Protein AF-A0A497M039-F1 (afdb_monomer_lite)

Structure (mmCIF, N/CA/C/O backbone):
data_AF-A0A497M039-F1
#
_entry.id   AF-A0A497M039-F1
#
loop_
_atom_site.group_PDB
_atom_site.id
_atom_site.type_symbol
_atom_site.label_atom_id
_atom_site.label_alt_id
_atom_site.label_comp_id
_atom_site.label_asym_id
_atom_site.label_entity_id
_atom_site.label_seq_id
_atom_site.pdbx_PDB_ins_code
_atom_site.Cartn_x
_atom_site.Cartn_y
_atom_site.Cartn_z
_atom_site.occupancy
_atom_site.B_iso_or_equiv
_atom_site.auth_seq_id
_atom_site.auth_comp_id
_atom_site.auth_asym_id
_atom_site.auth_atom_id
_atom_site.pdbx_PDB_model_num
ATOM 1 N N . MET A 1 1 ? -27.772 1.698 58.768 1.00 53.66 1 MET A N 1
ATOM 2 C CA . MET A 1 1 ? -28.329 1.931 57.417 1.00 53.66 1 MET A CA 1
ATOM 3 C C . MET A 1 1 ? -27.924 0.756 56.546 1.00 53.66 1 MET A C 1
ATOM 5 O O . MET A 1 1 ? -26.733 0.481 56.481 1.00 53.66 1 MET A O 1
ATOM 9 N N . LYS A 1 2 ? -28.881 0.030 55.953 1.00 67.81 2 LYS A N 1
ATOM 10 C CA . LYS A 1 2 ? -28.591 -1.041 54.987 1.00 67.81 2 LYS A CA 1
ATOM 11 C C . LYS A 1 2 ? -28.353 -0.355 53.639 1.00 67.81 2 LYS A C 1
ATOM 13 O O . LYS A 1 2 ? -29.265 0.285 53.125 1.00 67.81 2 LYS A O 1
ATOM 18 N N . VAL A 1 3 ? -27.116 -0.367 53.146 1.00 69.19 3 VAL A N 1
ATOM 19 C CA . VAL A 1 3 ? -26.804 0.154 51.806 1.00 69.19 3 VAL A CA 1
ATOM 20 C C . VAL A 1 3 ? -27.374 -0.858 50.817 1.00 69.19 3 VAL A C 1
ATOM 22 O O . VAL A 1 3 ? -27.001 -2.022 50.877 1.00 69.19 3 VAL A O 1
ATOM 25 N N . SER A 1 4 ? -28.320 -0.446 49.975 1.00 78.81 4 SER A N 1
ATOM 26 C CA . SER A 1 4 ? -28.999 -1.329 49.011 1.00 78.81 4 SER A CA 1
ATOM 27 C C . SER A 1 4 ? -28.528 -1.128 47.572 1.00 78.81 4 SER A C 1
ATOM 29 O O . SER A 1 4 ? -28.785 -1.966 46.714 1.00 78.81 4 SER A O 1
ATOM 31 N N . ARG A 1 5 ? -27.842 -0.015 47.292 1.00 84.19 5 ARG A N 1
ATOM 32 C CA . ARG A 1 5 ? -27.349 0.327 45.960 1.00 84.19 5 ARG A CA 1
ATOM 33 C C . ARG A 1 5 ? -26.075 1.145 46.055 1.00 84.19 5 ARG A C 1
ATOM 35 O O . ARG A 1 5 ? -25.977 2.051 46.884 1.00 84.19 5 ARG A O 1
ATOM 42 N N . VAL A 1 6 ? -25.135 0.858 45.167 1.00 84.31 6 VAL A N 1
ATOM 43 C CA . VAL A 1 6 ? -23.911 1.633 44.968 1.00 84.31 6 VAL A CA 1
ATOM 44 C C . VAL A 1 6 ? -23.888 2.123 43.531 1.00 84.31 6 VAL A C 1
ATOM 46 O O . VAL A 1 6 ? -24.285 1.407 42.616 1.00 84.31 6 VAL A O 1
ATOM 49 N N . SER A 1 7 ? -23.434 3.356 43.331 1.00 84.25 7 SER A N 1
ATOM 50 C CA . SER A 1 7 ? -23.293 3.939 42.002 1.00 84.25 7 SER A CA 1
ATOM 51 C C . SER A 1 7 ? -21.949 4.633 41.845 1.00 84.25 7 SER A C 1
ATOM 53 O O . SER A 1 7 ? -21.543 5.403 42.717 1.00 84.25 7 SER A O 1
ATOM 55 N N . VAL A 1 8 ? -21.295 4.407 40.710 1.00 85.94 8 VAL A N 1
ATOM 56 C CA . VAL A 1 8 ? -20.101 5.132 40.275 1.00 85.94 8 VAL A CA 1
ATOM 57 C C . VAL A 1 8 ? -20.494 6.019 39.100 1.00 85.94 8 VAL A C 1
ATOM 59 O O . VAL A 1 8 ? -21.008 5.535 38.094 1.00 85.94 8 VAL A O 1
ATOM 62 N N . ARG A 1 9 ? -20.251 7.327 39.215 1.00 88.44 9 ARG A N 1
ATOM 63 C CA . ARG A 1 9 ? -20.495 8.291 38.136 1.00 88.44 9 ARG A CA 1
ATOM 64 C C . ARG A 1 9 ? -19.176 8.701 37.491 1.00 88.44 9 ARG A C 1
ATOM 66 O O . ARG A 1 9 ? -18.280 9.188 38.179 1.00 88.44 9 ARG A O 1
ATOM 73 N N . ARG A 1 10 ? -19.070 8.539 36.172 1.00 84.50 10 ARG A N 1
ATOM 74 C CA . ARG A 1 10 ? -17.996 9.100 35.345 1.00 84.50 10 ARG A CA 1
ATOM 75 C C . ARG A 1 10 ? -18.478 10.374 34.669 1.00 84.50 10 ARG A C 1
ATOM 77 O O . ARG A 1 10 ? -19.619 10.449 34.219 1.00 84.50 10 ARG A O 1
ATOM 84 N N . ILE A 1 11 ? -17.600 11.368 34.616 1.00 86.69 11 ILE A N 1
ATOM 85 C CA . ILE A 1 11 ? -17.864 12.657 33.982 1.00 86.69 11 ILE A CA 1
ATOM 86 C C . ILE A 1 11 ? -16.809 12.843 32.896 1.00 86.69 11 ILE A C 1
ATOM 88 O O . ILE A 1 11 ? -15.630 13.014 33.205 1.00 86.69 11 ILE A O 1
ATOM 92 N N . TYR A 1 12 ? -17.234 12.796 31.638 1.00 81.50 12 TYR A N 1
ATOM 93 C CA . TYR A 1 12 ? -16.387 13.032 30.473 1.00 81.50 12 TYR A CA 1
ATOM 94 C C . TYR A 1 12 ? -16.606 14.459 29.984 1.00 81.50 12 TYR A C 1
ATOM 96 O O . TYR A 1 12 ? -17.715 14.820 29.597 1.00 81.50 12 TYR A O 1
ATOM 104 N N . ASN A 1 13 ? -15.561 15.282 29.994 1.00 83.50 13 ASN A N 1
ATOM 105 C CA . ASN A 1 13 ? -15.629 16.637 29.452 1.00 83.50 13 ASN A CA 1
ATOM 106 C C . ASN A 1 13 ? -15.373 16.575 27.945 1.00 83.50 13 ASN A C 1
ATOM 108 O O . ASN A 1 13 ? -14.250 16.311 27.525 1.00 83.50 13 ASN A O 1
ATOM 112 N N . LEU A 1 14 ? -16.416 16.790 27.144 1.00 77.50 14 LEU A N 1
ATOM 113 C CA . LEU A 1 14 ? -16.350 16.664 25.688 1.00 77.50 14 LEU A CA 1
ATOM 114 C C . LEU A 1 14 ? -15.825 17.949 25.035 1.00 77.50 14 LEU A C 1
ATOM 116 O O . LEU A 1 14 ? -15.037 17.891 24.094 1.00 77.50 14 LEU A O 1
ATOM 120 N N . ARG A 1 15 ? -16.250 19.116 25.538 1.00 78.56 15 ARG A N 1
ATOM 121 C CA . ARG A 1 15 ? -15.830 20.454 25.083 1.00 78.56 15 ARG A CA 1
ATOM 122 C C . ARG A 1 15 ? -15.870 21.444 26.243 1.00 78.56 15 ARG A C 1
ATOM 124 O O . ARG A 1 15 ? -16.346 21.121 27.332 1.00 78.56 15 ARG A O 1
ATOM 131 N N . GLN A 1 16 ? -15.410 22.674 26.008 1.00 70.31 16 GLN A N 1
ATOM 132 C CA . GLN A 1 16 ? -15.664 23.778 26.934 1.00 70.31 16 GLN A CA 1
ATOM 133 C C . GLN A 1 16 ? -17.182 23.874 27.165 1.00 70.31 16 GLN A C 1
ATOM 135 O O . GLN A 1 16 ? -17.930 24.147 26.232 1.00 70.31 16 GLN A O 1
ATOM 140 N N . TYR A 1 17 ? -17.612 23.606 28.402 1.00 76.38 17 TYR A N 1
ATOM 141 C CA . TYR A 1 17 ? -19.009 23.611 28.865 1.00 76.38 17 TYR A CA 1
ATOM 142 C C . TYR A 1 17 ? -19.907 22.431 28.444 1.00 76.38 17 TYR A C 1
ATOM 144 O O . TYR A 1 17 ? -21.083 22.431 28.799 1.00 76.38 17 TYR A O 1
ATOM 152 N N . GLU A 1 18 ? -19.381 21.389 27.793 1.00 78.75 18 GLU A N 1
ATOM 153 C CA . GLU A 1 18 ? -20.135 20.157 27.504 1.00 78.75 18 GLU A CA 1
ATOM 154 C C . GLU A 1 18 ? -19.546 18.980 28.284 1.00 78.75 18 GLU A C 1
ATOM 156 O O . GLU A 1 18 ? -18.377 18.628 28.110 1.00 78.75 18 GLU A O 1
ATOM 161 N N . SER A 1 19 ? -20.361 18.352 29.137 1.00 83.31 19 SER A N 1
ATOM 162 C CA . SER A 1 19 ? -19.968 17.154 29.883 1.00 83.31 19 SER A CA 1
ATOM 163 C C . SER A 1 19 ? -21.001 16.041 29.732 1.00 83.31 19 SER A C 1
ATOM 165 O O . SER A 1 19 ? -22.203 16.273 29.848 1.00 83.31 19 SER A O 1
ATOM 167 N N . LEU A 1 20 ? -20.518 14.827 29.479 1.00 83.94 20 LEU A N 1
ATOM 168 C CA . LEU A 1 20 ? -21.303 13.601 29.474 1.00 83.94 20 LEU A CA 1
ATOM 169 C C . LEU A 1 20 ? -21.150 12.918 30.833 1.00 83.94 20 LEU A C 1
ATOM 171 O O . LEU A 1 20 ? -20.039 12.634 31.276 1.00 83.94 20 LEU A O 1
ATOM 175 N N . HIS A 1 21 ? -22.275 12.651 31.489 1.00 88.00 21 HIS A N 1
ATOM 176 C CA . HIS A 1 21 ? -22.319 11.996 32.793 1.00 88.00 21 HIS A CA 1
ATOM 177 C C . HIS A 1 21 ? -22.860 10.589 32.594 1.00 88.00 21 HIS A C 1
ATOM 179 O O . HIS A 1 21 ? -24.005 10.426 32.180 1.00 88.00 21 HIS A O 1
ATOM 185 N N . VAL A 1 22 ? -22.045 9.582 32.891 1.00 84.25 22 VAL A N 1
ATOM 186 C CA . VAL A 1 22 ? -22.446 8.174 32.814 1.00 84.25 22 VAL A CA 1
ATOM 187 C C . VAL A 1 22 ? -22.462 7.612 34.225 1.00 84.25 22 VAL A C 1
ATOM 189 O O . VAL A 1 22 ? -21.465 7.686 34.943 1.00 84.25 22 VAL A O 1
ATOM 192 N N . GLU A 1 23 ? -23.609 7.089 34.646 1.00 88.06 23 GLU A N 1
ATOM 193 C CA . GLU A 1 23 ? -23.791 6.490 35.965 1.00 88.06 23 GLU A CA 1
ATOM 194 C C . GLU A 1 23 ? -23.911 4.972 35.838 1.00 88.06 23 GLU A C 1
ATOM 196 O O . GLU A 1 23 ? -24.797 4.460 35.158 1.00 88.06 23 GLU A O 1
ATOM 201 N N . PHE A 1 24 ? -23.018 4.264 36.522 1.00 83.81 24 PHE A N 1
ATOM 202 C CA . PHE A 1 24 ? -23.018 2.813 36.646 1.00 83.81 24 PHE A CA 1
ATOM 203 C C . PHE A 1 24 ? -23.554 2.472 38.027 1.00 83.81 24 PHE A C 1
ATOM 205 O O . PHE A 1 24 ? -22.996 2.927 39.025 1.00 83.81 24 PHE A O 1
ATOM 212 N N . SER A 1 25 ? -24.637 1.704 38.103 1.00 85.94 25 SER A N 1
ATOM 213 C CA . SER A 1 25 ? -25.282 1.361 39.373 1.00 85.94 25 SER A CA 1
ATOM 214 C C . SER A 1 25 ? -25.403 -0.147 39.543 1.00 85.94 25 SER A C 1
ATOM 216 O O . SER A 1 25 ? -25.695 -0.851 38.582 1.00 85.94 25 SER A O 1
ATOM 218 N N . VAL A 1 26 ? -25.155 -0.618 40.765 1.00 86.50 26 VAL A N 1
ATOM 219 C CA . VAL A 1 26 ? -25.212 -2.028 41.163 1.00 86.50 26 VAL A CA 1
ATOM 220 C C . VAL A 1 26 ? -26.047 -2.141 42.431 1.00 86.50 26 VAL A C 1
ATOM 222 O O . VAL A 1 26 ? -25.867 -1.371 43.382 1.00 86.50 26 VAL A O 1
ATOM 225 N N . GLU A 1 27 ? -26.986 -3.080 42.422 1.00 88.44 27 GLU A N 1
ATOM 226 C CA . GLU A 1 27 ? -27.748 -3.471 43.606 1.00 88.44 27 GLU A CA 1
ATOM 227 C C . GLU A 1 27 ? -26.886 -4.368 44.495 1.00 88.44 27 GLU A C 1
ATOM 229 O O . GLU A 1 27 ? -26.149 -5.209 43.991 1.00 88.44 27 GLU A O 1
ATOM 234 N N . LEU A 1 28 ? -26.946 -4.141 45.808 1.00 83.94 28 LEU A N 1
ATOM 235 C CA . LEU A 1 28 ? -26.154 -4.885 46.785 1.00 83.94 28 LEU A CA 1
ATOM 236 C C . LEU A 1 28 ? -26.968 -6.025 47.397 1.00 83.94 28 LEU A C 1
ATOM 238 O O . LEU A 1 28 ? -28.064 -5.794 47.919 1.00 83.94 28 LEU A O 1
ATOM 242 N N . GLU A 1 29 ? -26.391 -7.221 47.426 1.00 84.81 29 GLU A N 1
ATOM 243 C CA . GLU A 1 29 ? -26.921 -8.354 48.179 1.00 84.81 29 GLU A CA 1
ATOM 244 C C . GLU A 1 29 ? -26.545 -8.276 49.672 1.00 84.81 29 GLU A C 1
ATOM 246 O O . GLU A 1 29 ? -25.671 -7.524 50.120 1.00 84.81 29 GLU A O 1
ATOM 251 N N . GLU A 1 30 ? -27.254 -9.042 50.501 1.00 80.44 30 GLU A N 1
ATOM 252 C CA . GLU A 1 30 ? -27.068 -9.018 51.949 1.00 80.44 30 GLU A CA 1
ATOM 253 C C . GLU A 1 30 ? -25.733 -9.666 52.354 1.00 80.44 30 GLU A C 1
ATOM 255 O O . GLU A 1 30 ? -25.505 -10.849 52.127 1.00 80.44 30 GLU A O 1
ATOM 260 N N . GLY A 1 31 ? -24.850 -8.880 52.980 1.00 79.56 31 GLY A N 1
ATOM 261 C CA . GLY A 1 31 ? -23.511 -9.320 53.395 1.00 79.56 31 GLY A CA 1
ATOM 262 C C . GLY A 1 31 ? -22.384 -8.925 52.435 1.00 79.56 31 GLY A C 1
ATOM 263 O O . GLY A 1 31 ? -21.215 -9.100 52.780 1.00 79.56 31 GLY A O 1
ATOM 264 N N . GLU A 1 32 ? -22.698 -8.342 51.276 1.00 83.69 32 GLU A N 1
ATOM 265 C CA . GLU A 1 32 ? -21.680 -7.820 50.366 1.00 83.69 32 GLU A CA 1
ATOM 266 C C . GLU A 1 32 ? -20.973 -6.580 50.930 1.00 83.69 32 GLU A C 1
ATOM 268 O O . GLU A 1 32 ? -21.568 -5.748 51.618 1.00 83.69 32 GLU A O 1
ATOM 273 N N . ASN A 1 33 ? -19.679 -6.437 50.620 1.00 86.12 33 ASN A N 1
ATOM 274 C CA . ASN A 1 33 ? -18.883 -5.280 51.023 1.00 86.12 33 ASN A CA 1
ATOM 275 C C . ASN A 1 33 ? -19.013 -4.156 49.975 1.00 86.12 33 ASN A C 1
ATOM 277 O O . ASN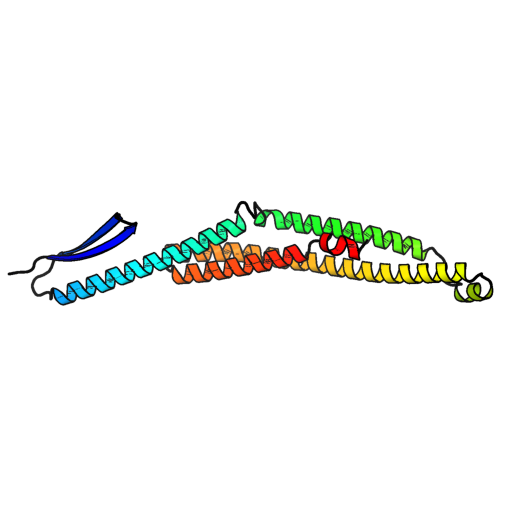 A 1 33 ? -18.440 -4.283 48.886 1.00 86.12 33 ASN A O 1
ATOM 281 N N . PRO A 1 34 ? -19.670 -3.022 50.298 1.00 84.19 34 PRO A N 1
ATOM 282 C CA . PRO A 1 34 ? -19.882 -1.935 49.344 1.00 84.19 34 PRO A CA 1
ATOM 283 C C . PRO A 1 34 ? -18.573 -1.377 48.772 1.00 84.19 34 PRO A C 1
ATOM 285 O O . PRO A 1 34 ? -18.502 -1.064 47.588 1.00 84.19 34 PRO A O 1
ATOM 288 N N . SER A 1 35 ? -17.512 -1.295 49.582 1.00 86.44 35 SER A N 1
ATOM 289 C CA . SER A 1 35 ? -16.210 -0.770 49.151 1.00 86.44 35 SER A CA 1
ATOM 290 C C . SER A 1 35 ? -15.531 -1.676 48.123 1.00 86.44 35 SER A C 1
ATOM 292 O O . SER A 1 35 ? -14.908 -1.183 47.185 1.00 86.44 35 SER A O 1
ATOM 294 N N . ALA A 1 36 ? -15.669 -2.997 48.269 1.00 86.00 36 ALA A N 1
ATOM 295 C CA . ALA A 1 36 ? -15.138 -3.953 47.298 1.00 86.00 36 ALA A CA 1
ATOM 296 C C . ALA A 1 36 ? -15.875 -3.845 45.952 1.00 86.00 36 ALA A C 1
ATOM 298 O O . ALA A 1 36 ? -15.249 -3.901 44.896 1.00 86.00 36 ALA A O 1
ATOM 299 N N . ILE A 1 37 ? -17.189 -3.611 45.992 1.00 86.06 37 ILE A N 1
ATOM 300 C CA . ILE A 1 37 ? -18.024 -3.433 44.798 1.00 86.06 37 ILE A CA 1
ATOM 301 C C . ILE A 1 37 ? -17.704 -2.120 44.079 1.00 86.06 37 ILE A C 1
ATOM 303 O O . ILE A 1 37 ? -17.566 -2.125 42.859 1.00 86.06 37 ILE A O 1
ATOM 307 N N . VAL A 1 38 ? -17.487 -1.019 44.810 1.00 86.44 38 VAL A N 1
ATOM 308 C CA . VAL A 1 38 ? -16.995 0.243 44.220 1.00 86.44 38 VAL A CA 1
ATOM 309 C C . VAL A 1 38 ? -15.663 0.032 43.493 1.00 86.44 38 VAL A C 1
ATOM 311 O O . VAL A 1 38 ? -15.499 0.501 42.368 1.00 86.44 38 VAL A O 1
ATOM 314 N N . LEU A 1 39 ? -14.711 -0.677 44.112 1.00 86.75 39 LEU A N 1
ATOM 315 C CA . LEU A 1 39 ? -13.406 -0.948 43.499 1.00 86.75 39 LEU A CA 1
ATOM 316 C C . LEU A 1 39 ? -13.530 -1.803 42.232 1.00 86.75 39 LEU A C 1
ATOM 318 O O . LEU A 1 39 ? -12.903 -1.481 41.224 1.00 86.75 39 LEU A O 1
ATOM 322 N N . LYS A 1 40 ? -14.369 -2.845 42.262 1.00 86.31 40 LYS A N 1
ATOM 323 C CA . LYS A 1 40 ? -14.654 -3.691 41.097 1.00 86.31 40 LYS A CA 1
ATOM 324 C C . LYS A 1 40 ? -15.278 -2.883 39.956 1.00 86.31 40 LYS A C 1
ATOM 326 O O . LYS A 1 40 ? -14.788 -2.946 38.834 1.00 86.31 40 LYS A O 1
ATOM 331 N N . LEU A 1 41 ? -16.283 -2.057 40.254 1.00 86.56 41 LEU A N 1
ATOM 332 C CA . LEU A 1 41 ? -16.895 -1.155 39.275 1.00 86.56 41 LEU A CA 1
ATOM 333 C C . LEU A 1 41 ? -15.873 -0.200 38.659 1.00 86.56 41 LEU A C 1
ATOM 335 O O . LEU A 1 41 ? -15.865 0.002 37.449 1.00 86.56 41 LEU A O 1
ATOM 339 N N . HIS A 1 42 ? -14.976 0.371 39.465 1.00 87.88 42 HIS A N 1
ATOM 340 C CA . HIS A 1 42 ? -13.916 1.226 38.937 1.00 87.88 42 HIS A CA 1
ATOM 341 C C . HIS A 1 42 ? -12.977 0.495 37.975 1.00 87.88 42 HIS A C 1
ATOM 343 O O . HIS A 1 42 ? -12.597 1.088 36.965 1.00 87.88 42 HIS A O 1
ATOM 349 N N . GLN A 1 43 ? -12.618 -0.756 38.272 1.00 87.12 43 GLN A N 1
ATOM 350 C CA . GLN A 1 43 ? -11.785 -1.581 37.394 1.00 87.12 43 GLN A CA 1
ATOM 351 C C . GLN A 1 43 ? -12.504 -1.925 36.087 1.00 87.12 43 GLN A C 1
ATOM 353 O O . GLN A 1 43 ? -11.926 -1.751 35.020 1.00 87.12 43 GLN A O 1
ATOM 358 N N . GLU A 1 44 ? -13.766 -2.347 36.147 1.00 86.81 44 GLU A N 1
ATOM 359 C CA . GLU A 1 44 ? -14.553 -2.669 34.949 1.00 86.81 44 GLU A CA 1
ATOM 360 C C . GLU A 1 44 ? -14.725 -1.449 34.039 1.00 86.81 44 GLU A C 1
ATOM 362 O O . GLU A 1 44 ? -14.482 -1.537 32.837 1.00 86.81 44 GLU A O 1
ATOM 367 N N . ILE A 1 45 ? -15.055 -0.287 34.614 1.00 87.56 45 ILE A N 1
ATOM 368 C CA . ILE A 1 45 ? -15.162 0.969 33.862 1.00 87.56 45 ILE A CA 1
ATOM 369 C C . ILE A 1 45 ? -13.823 1.323 33.204 1.00 87.56 45 ILE A C 1
ATOM 371 O O . ILE A 1 45 ? -13.799 1.722 32.044 1.00 87.56 45 ILE A O 1
ATOM 375 N N . TRP A 1 46 ? -12.711 1.164 33.923 1.00 88.50 46 TRP A N 1
ATOM 376 C CA . TRP A 1 46 ? -11.379 1.431 33.381 1.00 88.50 46 TRP A CA 1
ATOM 377 C C . TRP A 1 46 ? -11.031 0.515 32.198 1.00 88.50 46 TRP A C 1
ATOM 379 O O . TRP A 1 46 ? -10.537 0.985 31.174 1.00 88.50 46 TRP A O 1
ATOM 389 N N . GLU A 1 47 ? -11.321 -0.785 32.299 1.00 88.31 47 GLU A N 1
ATOM 390 C CA . GLU A 1 47 ? -11.087 -1.726 31.197 1.00 88.31 47 GLU A CA 1
ATOM 391 C C . GLU A 1 47 ? -11.995 -1.437 29.989 1.00 88.31 47 GLU A C 1
ATOM 393 O O . GLU A 1 47 ? -11.545 -1.536 28.844 1.00 88.31 47 GLU A O 1
ATOM 398 N N . MET A 1 48 ? -13.243 -1.007 30.215 1.00 86.50 48 MET A N 1
ATOM 399 C CA . MET A 1 48 ? -14.125 -0.533 29.142 1.00 86.50 48 MET A CA 1
ATOM 400 C C . MET A 1 48 ? -13.550 0.702 28.441 1.00 86.50 48 MET A C 1
ATOM 402 O O . MET A 1 48 ? -13.465 0.720 27.215 1.00 86.50 48 MET A O 1
ATOM 406 N N . GLU A 1 49 ? -13.121 1.715 29.198 1.00 87.69 49 GLU A N 1
ATOM 407 C CA . GLU A 1 49 ? -12.518 2.943 28.660 1.00 87.69 49 GLU A CA 1
ATOM 408 C C . GLU A 1 49 ? -11.267 2.635 27.831 1.00 87.69 49 GLU A C 1
ATOM 410 O O . GLU A 1 49 ? -11.116 3.129 26.713 1.00 87.69 49 GLU A O 1
ATOM 415 N N . LYS A 1 50 ? -10.398 1.753 28.333 1.00 89.62 50 LYS A N 1
ATOM 416 C CA . LYS A 1 50 ? -9.213 1.286 27.606 1.00 89.62 50 LYS A CA 1
ATOM 417 C C . LYS A 1 50 ? -9.583 0.567 26.307 1.00 89.62 50 LYS A C 1
ATOM 419 O O . LYS A 1 50 ? -8.941 0.780 25.281 1.00 89.62 50 LYS A O 1
ATOM 424 N N . THR A 1 51 ? -10.617 -0.268 26.341 1.00 86.75 51 THR A N 1
ATOM 425 C CA . THR A 1 51 ? -11.110 -0.994 25.163 1.00 86.75 51 THR A CA 1
ATOM 426 C C . THR A 1 51 ? -11.667 -0.037 24.107 1.00 86.75 51 THR A C 1
ATOM 428 O O . THR A 1 51 ? -11.365 -0.202 22.926 1.00 86.75 51 THR A O 1
ATOM 431 N N . ILE A 1 52 ? -12.414 0.993 24.521 1.00 87.75 52 ILE A N 1
ATOM 432 C CA . ILE A 1 52 ? -12.902 2.059 23.631 1.00 87.75 52 ILE A CA 1
ATOM 433 C C . ILE A 1 52 ? -11.727 2.812 23.003 1.00 87.75 52 ILE A C 1
ATOM 435 O O . ILE A 1 52 ? -11.713 2.998 21.790 1.00 87.75 52 ILE A O 1
ATOM 439 N N . GLY A 1 53 ? -10.713 3.177 23.794 1.00 88.19 53 GLY A N 1
ATOM 440 C CA . GLY A 1 53 ? -9.513 3.833 23.271 1.00 88.19 53 GLY A CA 1
ATOM 441 C C . GLY A 1 53 ? -8.812 2.997 22.196 1.00 88.19 53 GLY A C 1
ATOM 442 O O . GLY A 1 53 ? -8.495 3.501 21.122 1.00 88.19 53 GLY A O 1
ATOM 443 N N . LEU A 1 54 ? -8.650 1.690 22.429 1.00 90.56 54 LEU A N 1
ATOM 444 C CA . LEU A 1 54 ? -8.071 0.783 21.431 1.00 90.56 54 LEU A CA 1
ATOM 445 C C . LEU A 1 54 ? -8.940 0.653 20.172 1.00 90.56 54 LEU A C 1
ATOM 447 O O . LEU A 1 54 ? -8.401 0.559 19.069 1.00 90.56 54 LEU A O 1
ATOM 451 N N . PHE A 1 55 ? -10.267 0.648 20.316 1.00 91.19 55 PHE A N 1
ATOM 452 C CA . PHE A 1 55 ? -11.187 0.669 19.179 1.00 91.19 55 PHE A CA 1
ATOM 453 C C . PHE A 1 55 ? -11.019 1.945 18.347 1.00 91.19 55 PHE A C 1
ATOM 455 O O . PHE A 1 55 ? -10.923 1.861 17.124 1.00 91.19 55 PHE A O 1
ATOM 462 N N . GLU A 1 56 ? -10.947 3.112 18.990 1.00 90.50 56 GLU A N 1
ATOM 463 C CA . GLU A 1 56 ? -10.751 4.393 18.306 1.00 90.50 56 GLU A CA 1
ATOM 464 C C . GLU A 1 56 ? -9.409 4.446 17.572 1.00 90.50 56 GLU A C 1
ATOM 466 O O . GLU A 1 56 ? -9.360 4.854 16.413 1.00 90.50 56 GLU A O 1
ATOM 471 N N . GLU A 1 57 ? -8.328 3.972 18.193 1.00 91.94 57 GLU A N 1
ATOM 472 C CA . GLU A 1 57 ? -7.023 3.864 17.535 1.00 91.94 57 GLU A CA 1
ATOM 473 C C . GLU A 1 57 ? -7.067 2.943 16.309 1.00 91.94 57 GLU A C 1
ATOM 475 O O . GLU A 1 57 ? -6.565 3.302 15.241 1.00 91.94 57 GLU A O 1
ATOM 480 N N . ALA A 1 58 ? -7.674 1.760 16.443 1.00 90.56 58 ALA A N 1
ATOM 481 C CA . ALA A 1 58 ? -7.799 0.810 15.345 1.00 90.56 58 ALA A CA 1
ATOM 482 C C . ALA A 1 58 ? -8.668 1.375 14.211 1.00 90.56 58 ALA A C 1
ATOM 484 O O . ALA A 1 58 ? -8.323 1.229 13.039 1.00 90.56 58 ALA A O 1
ATOM 485 N N . LYS A 1 59 ? -9.761 2.068 14.547 1.00 91.69 59 LYS A N 1
ATOM 486 C CA . LYS A 1 59 ? -10.613 2.767 13.582 1.00 91.69 59 LYS A CA 1
ATOM 487 C C . LYS A 1 59 ? -9.837 3.857 12.844 1.00 91.69 59 LYS A C 1
ATOM 489 O O . LYS A 1 59 ? -9.881 3.888 11.623 1.00 91.69 59 LYS A O 1
ATOM 494 N N . ASN A 1 60 ? -9.081 4.695 13.552 1.00 93.00 60 ASN A N 1
ATOM 495 C CA . ASN A 1 60 ? -8.275 5.743 12.920 1.00 93.00 60 ASN A CA 1
ATOM 496 C C . ASN A 1 60 ? -7.270 5.155 11.917 1.00 93.00 60 ASN A C 1
ATOM 498 O O . ASN A 1 60 ? -7.075 5.715 10.842 1.00 93.00 60 ASN A O 1
ATOM 502 N N . LYS A 1 61 ? -6.664 4.001 12.233 1.00 92.81 61 LYS A N 1
ATOM 503 C CA . LYS A 1 61 ? -5.796 3.277 11.291 1.00 92.81 61 LYS A CA 1
ATOM 504 C C . LYS A 1 61 ? -6.551 2.706 10.096 1.00 92.81 61 LYS A C 1
ATOM 506 O O . LYS A 1 61 ? -6.019 2.684 8.992 1.00 92.81 61 LYS A O 1
ATOM 511 N N . TYR A 1 62 ? -7.782 2.258 10.290 1.00 90.75 62 TYR A N 1
ATOM 512 C CA . TYR A 1 62 ? -8.621 1.814 9.185 1.00 90.75 62 TYR A CA 1
ATOM 513 C C . TYR A 1 62 ? -8.992 2.981 8.259 1.00 90.75 62 TYR A C 1
ATOM 515 O O . TYR A 1 62 ? -8.869 2.854 7.044 1.00 90.75 62 TYR A O 1
ATOM 523 N N . ASP A 1 63 ? -9.348 4.134 8.828 1.00 89.88 63 ASP A N 1
ATOM 524 C CA . ASP A 1 63 ? -9.652 5.357 8.080 1.00 89.88 63 ASP A CA 1
ATOM 525 C C . ASP A 1 63 ? -8.414 5.851 7.296 1.00 89.88 63 ASP A C 1
ATOM 527 O O . ASP A 1 63 ? -8.513 6.158 6.109 1.00 89.88 63 ASP A O 1
ATOM 531 N N . GLU A 1 64 ? -7.222 5.827 7.911 1.00 90.19 64 GLU A N 1
ATOM 532 C CA . GLU A 1 64 ? -5.939 6.119 7.243 1.00 90.19 64 GLU A CA 1
ATOM 533 C C . GLU A 1 64 ? -5.699 5.194 6.037 1.00 90.19 64 GLU A C 1
ATOM 535 O O . GLU A 1 64 ? -5.278 5.640 4.965 1.00 90.19 64 GLU A O 1
ATOM 540 N N . LEU A 1 65 ? -6.001 3.903 6.186 1.00 88.25 65 LEU A N 1
ATOM 541 C CA . LEU A 1 65 ? -5.865 2.930 5.110 1.00 88.25 65 LEU A CA 1
ATOM 542 C C . LEU A 1 65 ? -6.864 3.176 3.969 1.00 88.25 65 LEU A C 1
ATOM 544 O O . LEU A 1 65 ? -6.480 3.083 2.802 1.00 88.25 65 LEU A O 1
ATOM 548 N N . ILE A 1 66 ? -8.117 3.521 4.283 1.00 84.75 66 ILE A N 1
ATOM 549 C CA . ILE A 1 66 ? -9.110 3.919 3.273 1.00 84.75 66 ILE A CA 1
ATOM 550 C C . ILE A 1 66 ? -8.599 5.130 2.497 1.00 84.75 66 ILE A C 1
ATOM 552 O O . ILE A 1 66 ? -8.603 5.118 1.267 1.00 84.75 66 ILE A O 1
ATOM 556 N N . ASP A 1 67 ? -8.097 6.154 3.182 1.00 83.19 67 ASP A N 1
ATOM 557 C CA . ASP A 1 67 ? -7.573 7.353 2.525 1.00 83.19 67 ASP A CA 1
ATOM 558 C C . ASP A 1 67 ? -6.382 7.047 1.600 1.00 83.19 67 ASP A C 1
ATOM 560 O O . ASP A 1 67 ? -6.240 7.665 0.537 1.00 83.19 67 ASP A O 1
ATOM 564 N N . LEU A 1 68 ? -5.543 6.073 1.960 1.00 78.06 68 LEU A N 1
ATOM 565 C CA . LEU A 1 68 ? -4.423 5.617 1.132 1.00 78.06 68 LEU A CA 1
ATOM 566 C C . LEU A 1 68 ? -4.867 4.851 -0.121 1.00 78.06 68 LEU A C 1
ATOM 568 O O . LEU A 1 68 ? -4.234 4.983 -1.173 1.00 78.06 68 LEU A O 1
ATOM 572 N N . VAL A 1 69 ? -5.928 4.049 -0.023 1.00 73.62 69 VAL A N 1
ATOM 573 C CA . VAL A 1 69 ? -6.397 3.178 -1.114 1.00 73.62 69 VAL A CA 1
ATOM 574 C C . VAL A 1 69 ? -7.418 3.883 -2.019 1.00 73.62 69 VAL A C 1
ATOM 576 O O . VAL A 1 69 ? -7.381 3.710 -3.240 1.00 73.62 69 VAL A O 1
ATOM 579 N N . GLU A 1 70 ? -8.299 4.700 -1.442 1.00 67.56 70 GLU A N 1
ATOM 580 C CA . GLU A 1 70 ? -9.490 5.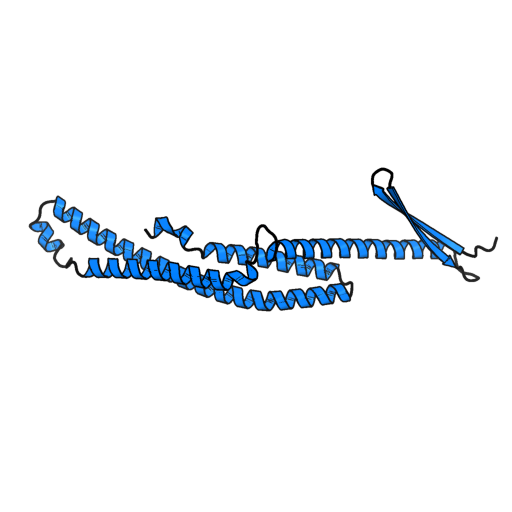274 -2.088 1.00 67.56 70 GLU A CA 1
ATOM 581 C C . GLU A 1 70 ? -9.541 6.816 -2.065 1.00 67.56 70 GLU A C 1
ATOM 583 O O . GLU A 1 70 ? -10.334 7.422 -2.793 1.00 67.56 70 GLU A O 1
ATOM 588 N N . GLY A 1 71 ? -8.698 7.482 -1.267 1.00 58.47 71 GLY A N 1
ATOM 589 C CA . GLY A 1 71 ? -8.781 8.926 -1.018 1.00 58.47 71 GLY A CA 1
ATOM 590 C C . GLY A 1 71 ? -8.533 9.823 -2.242 1.00 58.47 71 GLY A C 1
ATOM 591 O O . GLY A 1 71 ? -7.902 9.445 -3.226 1.00 58.47 71 GLY A O 1
ATOM 592 N N . GLN A 1 72 ? -8.982 11.088 -2.180 1.00 54.09 72 GLN A N 1
ATOM 593 C CA . GLN A 1 72 ? -8.902 12.050 -3.301 1.00 54.09 72 GLN A CA 1
ATOM 594 C C . GLN A 1 72 ? -7.473 12.354 -3.787 1.00 54.09 72 GLN A C 1
ATOM 596 O O . GLN A 1 72 ? -7.285 12.669 -4.962 1.00 54.09 72 GLN A O 1
ATOM 601 N N . ARG A 1 73 ? -6.461 12.236 -2.915 1.00 48.47 73 ARG A N 1
ATOM 602 C CA . ARG A 1 73 ? -5.039 12.339 -3.303 1.00 48.47 73 ARG A CA 1
ATOM 603 C C . ARG A 1 73 ? -4.553 11.138 -4.130 1.00 48.47 73 ARG A C 1
ATOM 605 O O . ARG A 1 73 ? -3.534 11.256 -4.810 1.00 48.47 73 ARG A O 1
ATOM 612 N N . TYR A 1 74 ? -5.274 10.016 -4.083 1.00 50.16 74 TYR A N 1
ATOM 613 C CA . TYR A 1 74 ? -4.866 8.708 -4.598 1.00 50.16 74 TYR A CA 1
ATOM 614 C C . TYR A 1 74 ? -5.986 7.940 -5.320 1.00 50.16 74 TYR A C 1
ATOM 616 O O . TYR A 1 74 ? -5.865 6.722 -5.437 1.00 50.16 74 TYR A O 1
ATOM 624 N N . ARG A 1 75 ? -7.034 8.628 -5.821 1.00 40.38 75 ARG A N 1
ATOM 625 C CA . ARG A 1 75 ? -8.192 8.028 -6.518 1.00 40.38 75 ARG A CA 1
ATOM 626 C C . ARG A 1 75 ? -7.761 6.789 -7.318 1.00 40.38 75 ARG A C 1
ATOM 628 O O . ARG A 1 75 ? -7.023 6.922 -8.286 1.00 40.38 75 ARG A O 1
ATOM 635 N N . SER A 1 76 ? -8.231 5.613 -6.886 1.00 47.62 76 SER A N 1
ATOM 636 C CA . SER A 1 76 ? -8.305 4.365 -7.666 1.00 47.62 76 SER A CA 1
ATOM 637 C C . SER A 1 76 ? -6.985 3.624 -8.015 1.00 47.62 76 SER A C 1
ATOM 639 O O . SER A 1 76 ? -6.996 2.603 -8.710 1.00 47.62 76 SER A O 1
ATOM 641 N N . ARG A 1 77 ? -5.835 3.987 -7.423 1.00 51.75 77 ARG A N 1
ATOM 642 C CA . ARG A 1 77 ? -4.542 3.346 -7.766 1.00 51.75 77 ARG A CA 1
ATOM 643 C C . ARG A 1 77 ? -4.461 1.831 -7.550 1.00 51.75 77 ARG A C 1
ATOM 645 O O . ARG A 1 77 ? -3.772 1.151 -8.304 1.00 51.75 77 ARG A O 1
ATOM 652 N N . TYR A 1 78 ? -5.168 1.278 -6.565 1.00 51.88 78 TYR A N 1
ATOM 653 C CA . TYR A 1 78 ? -5.137 -0.166 -6.300 1.00 51.88 78 TYR A CA 1
ATOM 654 C C . TYR A 1 78 ? -5.776 -1.010 -7.418 1.00 51.88 78 TYR A C 1
ATOM 656 O O . TYR A 1 78 ? -5.463 -2.190 -7.565 1.00 51.88 78 TYR A O 1
ATOM 664 N N . SER A 1 79 ? -6.655 -0.416 -8.227 1.00 57.47 79 SER A N 1
ATOM 665 C CA . SER A 1 79 ? -7.186 -1.055 -9.435 1.00 57.47 79 SER A CA 1
ATOM 666 C C . SER A 1 79 ? -6.350 -0.714 -10.675 1.00 57.47 79 SER A C 1
ATOM 668 O O . SER A 1 79 ? -6.117 -1.583 -11.511 1.00 57.47 79 SER A O 1
ATOM 670 N N . GLU A 1 80 ? -5.790 0.498 -10.723 1.00 64.75 80 GLU A N 1
ATOM 671 C CA . GLU A 1 80 ? -5.071 1.043 -11.882 1.00 64.75 80 GLU A CA 1
ATOM 672 C C . GLU A 1 80 ? -3.603 0.606 -11.992 1.00 64.75 80 GLU A C 1
ATOM 674 O O . GLU A 1 80 ? -2.982 0.810 -13.033 1.00 64.75 80 GLU A O 1
ATOM 679 N N . TYR A 1 81 ? -2.994 0.003 -10.961 1.00 71.69 81 TYR A N 1
ATOM 680 C CA . TYR A 1 81 ? -1.587 -0.413 -11.066 1.00 71.69 81 TYR A CA 1
ATOM 681 C C . TYR A 1 81 ? -1.347 -1.462 -12.148 1.00 71.69 81 TYR A C 1
ATOM 683 O O . TYR A 1 81 ? -0.279 -1.466 -12.757 1.00 71.69 81 TYR A O 1
ATOM 691 N N . VAL A 1 82 ? -2.326 -2.329 -12.413 1.00 70.56 82 VAL A N 1
ATOM 692 C CA . VAL A 1 82 ? -2.234 -3.305 -13.508 1.00 70.56 82 VAL A CA 1
ATOM 693 C C . VAL A 1 82 ? -2.109 -2.580 -14.849 1.00 70.56 82 VAL A C 1
ATOM 695 O O . VAL A 1 82 ? -1.215 -2.897 -15.637 1.00 70.56 82 VAL A O 1
ATOM 698 N N . ASP A 1 83 ? -2.930 -1.552 -15.057 1.00 79.44 83 ASP A N 1
ATOM 699 C CA . ASP A 1 83 ? -2.890 -0.728 -16.263 1.00 79.44 83 ASP A CA 1
ATOM 700 C C . ASP A 1 83 ? -1.588 0.082 -16.340 1.00 79.44 83 ASP A C 1
ATOM 702 O O . ASP A 1 83 ? -0.977 0.165 -17.404 1.00 79.44 83 ASP A O 1
ATOM 706 N N . LEU A 1 84 ? -1.082 0.581 -15.205 1.00 85.31 84 LEU A N 1
ATOM 707 C CA . LEU A 1 84 ? 0.204 1.284 -15.131 1.00 85.31 84 LEU A CA 1
ATOM 708 C C . LEU A 1 84 ? 1.395 0.388 -15.484 1.00 85.31 84 LEU A C 1
ATOM 710 O O . LEU A 1 84 ? 2.298 0.829 -16.191 1.00 85.31 84 LEU A O 1
ATOM 714 N N . PHE A 1 85 ? 1.428 -0.866 -15.024 1.00 88.50 85 PHE A N 1
ATOM 715 C CA . PHE A 1 85 ? 2.491 -1.791 -15.424 1.00 88.50 85 PHE A CA 1
ATOM 716 C C . PHE A 1 85 ? 2.451 -2.058 -16.927 1.00 88.50 85 PHE A C 1
ATOM 718 O O . PHE A 1 85 ? 3.505 -2.097 -17.563 1.00 88.50 85 PHE A O 1
ATOM 725 N N . HIS A 1 86 ? 1.256 -2.216 -17.501 1.00 88.12 86 HIS A N 1
ATOM 726 C CA . HIS A 1 86 ? 1.107 -2.369 -18.943 1.00 88.12 86 HIS A CA 1
ATOM 727 C C . HIS A 1 86 ? 1.594 -1.119 -19.690 1.00 88.12 86 HIS A C 1
ATOM 729 O O . HIS A 1 86 ? 2.432 -1.235 -20.584 1.00 88.12 86 HIS A O 1
ATOM 735 N N . GLU A 1 87 ? 1.166 0.071 -19.260 1.00 90.38 87 GLU A N 1
ATOM 736 C CA . GLU A 1 87 ? 1.599 1.352 -19.821 1.00 90.38 87 GLU A CA 1
ATOM 737 C C . GLU A 1 87 ? 3.124 1.516 -19.760 1.00 90.38 87 GLU A C 1
ATOM 739 O O . GLU A 1 87 ? 3.756 1.867 -20.759 1.00 90.38 87 GLU A O 1
ATOM 744 N N . TYR A 1 88 ? 3.735 1.238 -18.605 1.00 91.19 88 TYR A N 1
ATOM 745 C CA . TYR A 1 88 ? 5.179 1.355 -18.422 1.00 91.19 88 TYR A CA 1
ATOM 746 C C . TYR A 1 88 ? 5.933 0.392 -19.333 1.00 91.19 88 TYR A C 1
ATOM 748 O O . TYR A 1 88 ? 6.864 0.822 -20.009 1.00 91.19 88 TYR A O 1
ATOM 756 N N . LYS A 1 89 ? 5.508 -0.875 -19.430 1.00 92.75 89 LYS A N 1
ATOM 757 C CA . LYS A 1 89 ? 6.127 -1.836 -20.354 1.00 92.75 89 LYS A CA 1
ATOM 758 C C . LYS A 1 89 ? 6.014 -1.385 -21.801 1.00 92.75 89 LYS A C 1
ATOM 760 O O . LYS A 1 89 ? 7.009 -1.436 -22.513 1.00 92.75 89 LYS A O 1
ATOM 765 N N . GLU A 1 90 ? 4.835 -0.949 -22.237 1.00 92.69 90 GLU A N 1
ATOM 766 C CA . GLU A 1 90 ? 4.612 -0.492 -23.611 1.00 92.69 90 GLU A CA 1
ATOM 767 C C . GLU A 1 90 ? 5.483 0.722 -23.949 1.00 92.69 90 GLU A C 1
ATOM 769 O O . GLU A 1 90 ? 6.155 0.741 -24.980 1.00 92.69 90 GLU A O 1
ATOM 774 N N . LYS A 1 91 ? 5.543 1.718 -23.057 1.00 91.62 91 LYS A N 1
ATOM 775 C CA . LYS A 1 91 ? 6.423 2.881 -23.227 1.00 91.62 91 LYS A CA 1
ATOM 776 C C . LYS A 1 91 ? 7.895 2.473 -23.279 1.00 91.62 91 LYS A C 1
ATOM 778 O O . LYS A 1 91 ? 8.602 2.886 -24.193 1.00 91.62 91 LYS A O 1
ATOM 783 N N . THR A 1 92 ? 8.357 1.643 -22.347 1.00 91.56 92 THR A N 1
ATOM 784 C CA . THR A 1 92 ? 9.757 1.198 -22.307 1.00 91.56 92 THR A CA 1
ATOM 785 C C . THR A 1 92 ? 10.126 0.345 -23.525 1.00 91.56 92 THR A C 1
ATOM 787 O O . THR A 1 92 ? 11.203 0.536 -24.083 1.00 91.56 92 THR A O 1
ATOM 790 N N . LYS A 1 93 ? 9.232 -0.532 -24.004 1.00 93.62 93 LYS A N 1
ATOM 791 C CA . LYS A 1 93 ? 9.436 -1.314 -25.236 1.00 93.62 93 LYS A CA 1
ATOM 792 C C . LYS A 1 93 ? 9.537 -0.430 -26.475 1.00 93.62 93 LYS A C 1
ATOM 794 O O . LYS A 1 93 ? 10.414 -0.656 -27.296 1.00 93.62 93 LYS A O 1
ATOM 799 N N . LYS A 1 94 ? 8.706 0.611 -26.590 1.00 92.25 94 LYS A N 1
ATOM 800 C CA . LYS A 1 94 ? 8.816 1.575 -27.698 1.00 92.25 94 LYS A CA 1
ATOM 801 C C . LYS A 1 94 ? 10.181 2.264 -27.721 1.00 92.25 94 LYS A C 1
ATOM 803 O O . LYS A 1 94 ? 10.793 2.351 -28.780 1.00 92.25 94 LYS A O 1
ATOM 808 N N . ILE A 1 95 ? 10.682 2.686 -26.556 1.00 90.69 95 ILE A N 1
ATOM 809 C CA . ILE A 1 95 ? 12.023 3.280 -26.436 1.00 90.69 95 ILE A CA 1
ATOM 810 C C . ILE A 1 95 ? 13.098 2.257 -26.838 1.00 90.69 95 ILE A C 1
ATOM 812 O O . ILE A 1 95 ? 14.014 2.591 -27.590 1.00 90.69 95 ILE A O 1
ATOM 816 N N . LEU A 1 96 ? 12.974 1.003 -26.388 1.00 93.19 96 LEU A N 1
ATOM 817 C CA . LEU A 1 96 ? 13.889 -0.079 -26.764 1.00 93.19 96 LEU A CA 1
ATOM 818 C C . LEU A 1 96 ? 13.921 -0.293 -28.284 1.00 93.19 96 LEU A C 1
ATOM 820 O O . LEU A 1 96 ? 14.999 -0.319 -28.877 1.00 93.19 96 LEU A O 1
ATOM 824 N N . ASP A 1 97 ? 12.755 -0.381 -28.923 1.00 93.19 97 ASP A N 1
ATOM 825 C CA . ASP A 1 97 ? 12.630 -0.577 -30.369 1.00 93.19 97 ASP A CA 1
ATOM 826 C C . ASP A 1 97 ? 13.263 0.576 -31.163 1.00 93.19 97 ASP A C 1
ATOM 828 O O . ASP A 1 97 ? 13.923 0.352 -32.181 1.00 93.19 97 ASP A O 1
ATOM 832 N N . GLU A 1 98 ? 13.096 1.822 -30.711 1.00 91.94 98 GLU A N 1
ATOM 833 C CA . GLU A 1 98 ? 13.734 2.998 -31.317 1.00 91.94 98 GLU A CA 1
ATOM 834 C C . GLU A 1 98 ? 15.264 2.946 -31.203 1.00 91.94 98 GLU A C 1
ATOM 836 O O . GLU A 1 98 ? 15.978 3.233 -32.176 1.00 91.94 98 GLU A O 1
ATOM 841 N N . LYS A 1 99 ? 15.790 2.523 -30.048 1.00 90.75 99 LYS A N 1
ATOM 842 C CA . LYS A 1 99 ? 17.236 2.370 -29.840 1.00 90.75 99 LYS A CA 1
ATOM 843 C C . LYS A 1 99 ? 17.815 1.220 -30.656 1.00 90.75 99 LYS A C 1
ATOM 845 O O . LYS A 1 99 ? 18.851 1.412 -31.288 1.00 90.75 99 LYS A O 1
ATOM 850 N N . LEU A 1 100 ? 17.121 0.085 -30.744 1.00 91.69 100 LEU A N 1
ATOM 851 C CA . LEU A 1 100 ? 17.514 -1.046 -31.591 1.00 91.69 100 LEU A CA 1
ATOM 852 C C . LEU A 1 100 ? 17.529 -0.673 -33.079 1.00 91.69 100 LEU A C 1
ATOM 854 O O . LEU A 1 100 ? 18.482 -1.002 -33.783 1.00 91.69 100 LEU A O 1
ATOM 858 N N . LYS A 1 101 ? 16.526 0.077 -33.560 1.00 91.75 101 LYS A N 1
ATOM 859 C CA . LYS A 1 101 ? 16.521 0.618 -34.933 1.00 91.75 101 LYS A CA 1
ATOM 860 C C . LYS A 1 101 ? 17.718 1.531 -35.181 1.00 91.75 101 LYS A C 1
ATOM 862 O O . LYS A 1 101 ? 18.374 1.412 -36.213 1.00 91.75 101 LYS A O 1
ATOM 867 N N . THR A 1 102 ? 18.018 2.418 -34.232 1.00 87.88 102 THR A N 1
ATOM 868 C CA . THR A 1 102 ? 19.161 3.337 -34.330 1.00 87.88 102 THR A CA 1
ATOM 869 C C . THR A 1 102 ? 20.484 2.572 -34.358 1.00 87.88 102 THR A C 1
ATOM 871 O O . THR A 1 102 ? 21.325 2.842 -35.215 1.00 87.88 102 THR A O 1
ATOM 874 N N . LEU A 1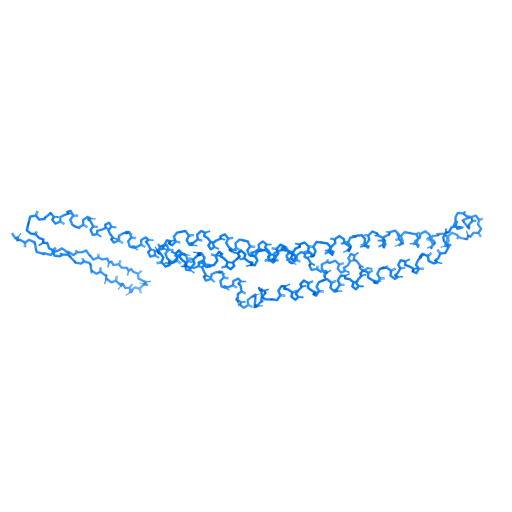 103 ? 20.651 1.575 -33.482 1.00 89.12 103 LEU A N 1
ATOM 875 C CA . LEU A 1 103 ? 21.822 0.701 -33.467 1.00 89.12 103 LEU A CA 1
ATOM 876 C C . LEU A 1 103 ? 21.977 -0.042 -34.799 1.00 89.12 103 LEU A C 1
ATOM 878 O O . LEU A 1 103 ? 23.053 -0.004 -35.388 1.00 89.12 103 LEU A O 1
ATOM 882 N N . GLY A 1 104 ? 20.898 -0.627 -35.325 1.00 86.75 104 GLY A N 1
ATOM 883 C CA . GLY A 1 104 ? 20.911 -1.317 -36.615 1.00 86.75 104 GLY A CA 1
ATOM 884 C C . GLY A 1 104 ? 21.257 -0.402 -37.798 1.00 86.75 104 GLY A C 1
ATOM 885 O O . GLY A 1 104 ? 21.872 -0.851 -38.763 1.00 86.75 104 GLY A O 1
ATOM 886 N N . CYS A 1 105 ? 20.913 0.889 -37.739 1.00 85.81 105 CYS A N 1
ATOM 887 C CA . CYS A 1 105 ? 21.377 1.877 -38.719 1.00 85.81 105 CYS A CA 1
ATOM 888 C C . CYS A 1 105 ? 22.883 2.150 -38.590 1.00 85.81 105 CYS A C 1
ATOM 890 O O . CYS A 1 105 ? 23.569 2.217 -39.606 1.00 85.81 105 CYS A O 1
ATOM 892 N N . LEU A 1 106 ? 23.402 2.274 -37.364 1.00 82.62 106 LEU A N 1
ATOM 893 C CA . LEU A 1 106 ? 24.832 2.490 -37.106 1.00 82.62 106 LEU A CA 1
ATOM 894 C C . LEU A 1 106 ? 25.687 1.262 -37.445 1.00 82.62 106 LEU A C 1
ATOM 896 O O . LEU A 1 106 ? 26.837 1.410 -37.838 1.00 82.62 106 LEU A O 1
ATOM 900 N N . GLU A 1 107 ? 25.144 0.051 -37.322 1.00 80.88 107 GLU A N 1
ATOM 901 C CA . GLU A 1 107 ? 25.836 -1.196 -37.673 1.00 80.88 107 GLU A CA 1
ATOM 902 C C . GLU A 1 107 ? 25.978 -1.421 -39.177 1.00 80.88 107 GLU A C 1
ATOM 904 O O . GLU A 1 107 ? 26.894 -2.119 -39.600 1.00 80.88 107 GLU A O 1
ATOM 909 N N . LYS A 1 108 ? 25.109 -0.808 -39.986 1.00 78.69 108 LYS A N 1
ATOM 910 C CA . LYS A 1 108 ? 25.228 -0.813 -41.452 1.00 78.69 108 LYS A CA 1
ATOM 911 C C . LYS A 1 108 ? 26.323 0.119 -41.965 1.00 78.69 108 LYS A C 1
ATOM 913 O O . LYS A 1 108 ? 26.680 0.036 -43.137 1.00 78.69 108 LYS A O 1
ATOM 918 N N . ILE A 1 109 ? 26.823 1.019 -41.120 1.00 68.88 109 ILE A N 1
ATOM 919 C CA . ILE A 1 109 ? 27.992 1.831 -41.437 1.00 68.88 109 ILE A CA 1
ATOM 920 C C . ILE A 1 109 ? 29.202 0.907 -41.278 1.00 68.88 109 ILE A C 1
ATOM 922 O O . ILE A 1 109 ? 29.471 0.413 -40.184 1.00 68.88 109 ILE A O 1
ATOM 926 N N . ASP A 1 110 ? 29.898 0.625 -42.379 1.00 60.28 110 ASP A N 1
ATOM 927 C CA . ASP A 1 110 ? 31.089 -0.223 -42.370 1.00 60.28 110 ASP A CA 1
ATOM 928 C C . ASP A 1 110 ? 32.258 0.531 -41.715 1.00 60.28 110 ASP A C 1
ATOM 930 O O . ASP A 1 110 ? 32.929 1.360 -42.328 1.00 60.28 110 ASP A O 1
ATOM 934 N N . MET A 1 111 ? 32.459 0.270 -40.424 1.00 62.22 111 MET A N 1
ATOM 935 C CA . MET A 1 111 ? 33.497 0.890 -39.591 1.00 62.22 111 MET A CA 1
ATOM 936 C C . MET A 1 111 ? 34.816 0.092 -39.619 1.00 62.22 111 MET A C 1
ATOM 938 O O . MET A 1 111 ? 35.787 0.474 -38.967 1.00 62.22 111 MET A O 1
ATOM 942 N N . THR A 1 112 ? 34.869 -1.020 -40.360 1.00 60.84 112 THR A N 1
ATOM 943 C CA . THR A 1 112 ? 35.976 -1.993 -40.334 1.00 60.84 112 THR A CA 1
ATOM 944 C C . THR A 1 112 ? 37.266 -1.442 -40.956 1.00 60.84 112 THR A C 1
ATOM 946 O O . THR A 1 112 ? 38.345 -1.969 -40.709 1.00 60.84 112 THR A O 1
ATOM 949 N N . ASN A 1 113 ? 37.173 -0.340 -41.709 1.00 56.75 113 ASN A N 1
ATOM 950 C CA . ASN A 1 113 ? 38.300 0.311 -42.385 1.00 56.75 113 ASN A CA 1
ATOM 951 C C . ASN A 1 113 ? 38.716 1.660 -41.773 1.00 56.75 113 ASN A C 1
ATOM 953 O O . ASN A 1 113 ? 39.480 2.393 -42.398 1.00 56.75 113 ASN A O 1
ATOM 957 N N . ILE A 1 114 ? 38.251 2.022 -40.570 1.00 60.41 114 ILE A N 1
ATOM 958 C CA . ILE A 1 114 ? 38.584 3.328 -39.968 1.00 60.41 114 ILE A CA 1
ATOM 959 C C . ILE A 1 114 ? 40.091 3.473 -39.739 1.00 60.41 114 ILE A C 1
ATOM 961 O O . ILE A 1 114 ? 40.657 4.510 -40.075 1.00 60.41 114 ILE A O 1
ATOM 965 N N . GLU A 1 115 ? 40.770 2.432 -39.254 1.00 54.56 115 GLU A N 1
ATOM 966 C CA . GLU A 1 115 ? 42.227 2.456 -39.054 1.00 54.56 115 GLU A CA 1
ATOM 967 C C . GLU A 1 115 ? 42.992 2.651 -40.378 1.00 54.56 115 GLU A C 1
ATOM 969 O O . GLU A 1 115 ? 43.966 3.400 -40.420 1.00 54.56 115 GLU A O 1
ATOM 974 N N . ALA A 1 116 ? 42.501 2.077 -41.484 1.00 54.41 116 ALA A N 1
ATOM 975 C CA . ALA A 1 116 ? 43.072 2.260 -42.823 1.00 54.41 116 ALA A CA 1
ATOM 976 C C . ALA A 1 116 ? 42.765 3.650 -43.420 1.00 54.41 116 ALA A C 1
ATOM 978 O O . ALA A 1 116 ? 43.595 4.230 -44.119 1.00 54.41 116 ALA A O 1
ATOM 979 N N . LEU A 1 117 ? 41.593 4.218 -43.116 1.00 54.81 117 LEU A N 1
ATOM 980 C CA . LEU A 1 117 ? 41.170 5.554 -43.551 1.00 54.81 117 LEU A CA 1
ATOM 981 C C . LEU A 1 117 ? 41.848 6.685 -42.767 1.00 54.81 117 LEU A C 1
ATOM 983 O O . LEU A 1 117 ? 42.010 7.780 -43.299 1.00 54.81 117 LEU A O 1
ATOM 987 N N . THR A 1 118 ? 42.311 6.422 -41.543 1.00 54.81 118 THR A N 1
ATOM 988 C CA . THR A 1 118 ? 43.004 7.416 -40.700 1.00 54.81 118 THR A CA 1
ATOM 989 C C . THR A 1 118 ? 44.327 7.872 -41.342 1.00 54.81 118 THR A C 1
ATOM 991 O O . THR A 1 118 ? 44.753 9.004 -41.146 1.00 54.81 118 THR A O 1
ATOM 994 N N . ALA A 1 119 ? 44.940 7.031 -42.186 1.00 55.12 119 ALA A N 1
ATOM 995 C CA . ALA A 1 119 ? 46.131 7.368 -42.970 1.00 55.12 119 ALA A CA 1
ATOM 996 C C . ALA A 1 119 ? 45.843 8.187 -44.251 1.00 55.12 119 ALA A C 1
ATOM 998 O O . ALA A 1 119 ? 46.780 8.700 -44.859 1.00 55.12 119 ALA A O 1
ATOM 999 N N . CYS A 1 120 ? 44.579 8.295 -44.687 1.00 56.09 120 CYS A N 1
ATOM 1000 C CA . CYS A 1 120 ? 44.178 8.905 -45.967 1.00 56.09 120 CYS A CA 1
ATOM 1001 C C . CYS A 1 120 ? 43.141 10.043 -45.847 1.00 56.09 120 CYS A C 1
ATOM 1003 O O . CYS A 1 120 ? 42.816 10.656 -46.863 1.00 56.09 120 CYS A O 1
ATOM 1005 N N . MET A 1 121 ? 42.602 10.334 -44.657 1.00 60.31 121 MET A N 1
ATOM 1006 C CA . MET A 1 121 ? 41.529 11.321 -44.457 1.00 60.31 121 MET A CA 1
ATOM 1007 C C . MET A 1 121 ? 41.946 12.506 -43.574 1.00 60.31 121 MET A C 1
ATOM 1009 O O . MET A 1 121 ? 42.743 12.369 -42.653 1.00 60.31 121 MET A O 1
ATOM 1013 N N . GLU A 1 122 ? 41.338 13.669 -43.827 1.00 63.28 122 GLU A N 1
ATOM 1014 C CA . GLU A 1 122 ? 41.458 14.875 -42.995 1.00 63.28 122 GLU A CA 1
ATOM 1015 C C . GLU A 1 122 ? 40.939 14.652 -41.558 1.00 63.28 122 GLU A C 1
ATOM 1017 O O . GLU A 1 122 ? 39.974 13.919 -41.329 1.00 63.28 122 GLU A O 1
ATOM 1022 N N . GLU A 1 123 ? 41.538 15.348 -40.589 1.00 62.38 123 GLU A N 1
ATOM 1023 C CA . GLU A 1 123 ? 41.290 15.233 -39.139 1.00 62.38 123 GLU A CA 1
ATOM 1024 C C . GLU A 1 123 ? 39.798 15.357 -38.743 1.00 62.38 123 GLU A C 1
ATOM 1026 O O . GLU A 1 123 ? 39.318 14.677 -37.833 1.00 62.38 123 GLU A O 1
ATOM 1031 N N . TYR A 1 124 ? 39.022 16.156 -39.488 1.00 56.81 124 TYR A N 1
ATOM 1032 C CA . TYR A 1 124 ? 37.570 16.312 -39.317 1.00 56.81 124 TYR A CA 1
ATOM 1033 C C . TYR A 1 124 ? 36.779 15.011 -39.560 1.00 56.81 124 TYR A C 1
ATOM 1035 O O . TYR A 1 124 ? 35.815 14.707 -38.847 1.00 56.81 124 TYR A O 1
ATOM 1043 N N . ASN A 1 125 ? 37.204 14.204 -40.533 1.00 67.94 125 ASN A N 1
ATOM 1044 C CA . ASN A 1 125 ? 36.537 12.952 -40.885 1.00 67.94 125 ASN A CA 1
ATOM 1045 C C . ASN A 1 125 ? 36.841 11.842 -39.870 1.00 67.94 125 ASN A C 1
ATOM 1047 O O . ASN A 1 125 ? 35.954 11.060 -39.528 1.00 67.94 125 ASN A O 1
ATOM 1051 N N . ILE A 1 126 ? 38.061 11.829 -39.322 1.00 69.31 126 ILE A N 1
ATOM 1052 C CA . ILE A 1 126 ? 38.469 10.907 -38.251 1.00 69.31 126 ILE A CA 1
ATOM 1053 C C . ILE A 1 126 ? 37.638 11.160 -36.989 1.00 69.31 126 ILE A C 1
ATOM 1055 O O . ILE A 1 126 ? 37.077 10.221 -36.422 1.00 69.31 126 ILE A O 1
ATOM 1059 N N . LYS A 1 127 ? 37.481 12.429 -36.588 1.00 73.88 127 LYS A N 1
ATOM 1060 C CA . LYS A 1 127 ? 36.664 12.803 -35.425 1.00 73.88 127 LYS A CA 1
ATOM 1061 C C . LYS A 1 127 ? 35.201 12.384 -35.586 1.00 73.88 127 LYS A C 1
ATOM 1063 O O . LYS A 1 127 ? 34.615 11.821 -34.669 1.00 73.88 127 LYS A O 1
ATOM 1068 N N . THR A 1 128 ? 34.632 12.591 -36.773 1.00 76.31 128 THR A N 1
ATOM 1069 C CA . THR A 1 128 ? 33.246 12.203 -37.074 1.00 76.31 128 THR A CA 1
ATOM 1070 C C . THR A 1 128 ? 33.041 10.687 -36.969 1.00 76.31 128 THR A C 1
ATOM 1072 O O . THR A 1 128 ? 32.043 10.232 -36.414 1.00 76.31 128 THR A O 1
ATOM 1075 N N . LEU A 1 129 ? 33.998 9.888 -37.453 1.00 73.25 129 LEU A N 1
ATOM 1076 C CA . LEU A 1 129 ? 33.960 8.428 -37.336 1.00 73.25 129 LEU A CA 1
ATOM 1077 C C . LEU A 1 129 ? 34.110 7.965 -35.880 1.00 73.25 129 LEU A C 1
ATOM 1079 O O . LEU A 1 129 ? 33.347 7.112 -35.429 1.00 73.25 129 LEU A O 1
ATOM 1083 N N . GLN A 1 130 ? 35.030 8.559 -35.117 1.00 76.06 130 GLN A N 1
ATOM 1084 C CA . GLN A 1 130 ? 35.180 8.280 -33.683 1.00 76.06 130 GLN A CA 1
ATOM 1085 C C . GLN A 1 130 ? 33.907 8.625 -32.893 1.00 76.06 130 GLN A C 1
ATOM 1087 O O . GLN A 1 130 ? 33.471 7.831 -32.058 1.00 76.06 130 GLN A O 1
ATOM 1092 N N . ASP A 1 131 ? 33.253 9.746 -33.208 1.00 82.06 131 ASP A N 1
ATOM 1093 C CA . ASP A 1 131 ? 31.974 10.136 -32.606 1.00 82.06 131 ASP A CA 1
ATOM 1094 C C . ASP A 1 131 ? 30.860 9.119 -32.917 1.00 82.06 131 ASP A C 1
ATOM 1096 O O . ASP A 1 131 ? 30.022 8.830 -32.059 1.00 82.06 131 ASP A O 1
ATOM 1100 N N . LEU A 1 132 ? 30.847 8.534 -34.120 1.00 82.00 132 LEU A N 1
ATOM 1101 C CA . LEU A 1 132 ? 29.903 7.473 -34.490 1.00 82.00 132 LEU A CA 1
ATOM 1102 C C . LEU A 1 132 ? 30.166 6.167 -33.724 1.00 82.00 132 LEU A C 1
ATOM 1104 O O . LEU A 1 132 ? 29.204 5.550 -33.259 1.00 82.00 132 LEU A O 1
ATOM 1108 N N . VAL A 1 133 ? 31.434 5.772 -33.529 1.00 82.00 133 VAL A N 1
ATOM 1109 C CA . VAL A 1 133 ? 31.792 4.628 -32.662 1.00 82.00 133 VAL A CA 1
ATOM 1110 C C . VAL A 1 133 ? 31.321 4.880 -31.231 1.00 82.00 133 VAL A C 1
ATOM 1112 O O . VAL A 1 133 ? 30.638 4.038 -30.650 1.00 82.00 133 VAL A O 1
ATOM 1115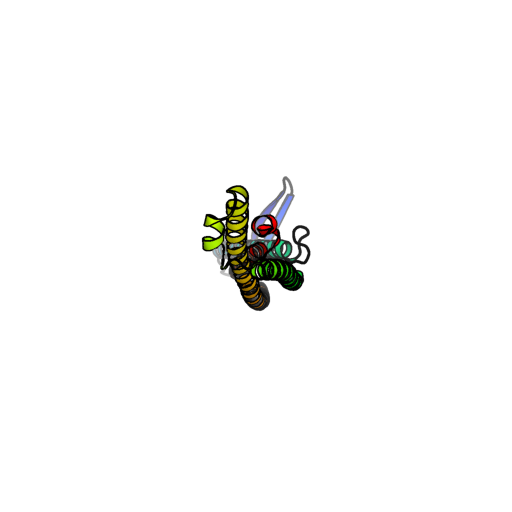 N N . GLY A 1 134 ? 31.626 6.055 -30.673 1.00 84.00 134 GLY A N 1
ATOM 1116 C CA . GLY A 1 134 ? 31.234 6.411 -29.308 1.00 84.00 134 GLY A CA 1
ATOM 1117 C C . GLY A 1 134 ? 29.715 6.420 -29.117 1.00 84.00 134 GLY A C 1
ATOM 1118 O O . GLY A 1 134 ? 29.202 5.901 -28.126 1.00 84.00 134 GLY A O 1
ATOM 1119 N N . ARG A 1 135 ? 28.966 6.934 -30.101 1.00 85.12 135 ARG A N 1
ATOM 1120 C CA . ARG A 1 135 ? 27.493 6.881 -30.102 1.00 85.12 135 ARG A CA 1
ATOM 1121 C C . ARG A 1 135 ? 26.964 5.450 -30.147 1.00 85.12 135 ARG A C 1
ATOM 1123 O O . ARG A 1 135 ? 25.983 5.161 -29.466 1.00 85.12 135 ARG A O 1
ATOM 1130 N N . LYS A 1 136 ? 27.598 4.562 -30.918 1.00 87.06 136 LYS A N 1
ATOM 1131 C CA . LYS A 1 136 ? 27.214 3.148 -31.008 1.00 87.06 136 LYS A CA 1
ATOM 1132 C C . LYS A 1 136 ? 27.348 2.444 -29.657 1.00 87.06 136 LYS A C 1
ATOM 1134 O O . LYS A 1 136 ? 26.398 1.793 -29.231 1.00 87.06 136 LYS A O 1
ATOM 1139 N N . GLU A 1 137 ? 28.480 2.601 -28.973 1.00 88.69 137 GLU A N 1
ATOM 1140 C CA . GLU A 1 137 ? 28.686 1.986 -27.654 1.00 88.69 137 GLU A CA 1
ATOM 1141 C C . GLU A 1 137 ? 27.731 2.563 -26.601 1.00 88.69 137 GLU A C 1
ATOM 1143 O O . GLU A 1 137 ? 27.077 1.802 -25.890 1.00 88.69 137 GLU A O 1
ATOM 1148 N N . LYS A 1 138 ? 27.511 3.885 -26.600 1.00 90.06 138 LYS A N 1
ATOM 1149 C CA . LYS A 1 138 ? 26.519 4.517 -25.716 1.00 90.06 138 LYS A CA 1
ATOM 1150 C C . LYS A 1 138 ? 25.102 3.971 -25.933 1.00 90.06 138 LYS A C 1
ATOM 1152 O O . LYS A 1 138 ? 24.368 3.758 -24.973 1.00 90.06 138 LYS A O 1
ATOM 1157 N N . ILE A 1 139 ? 24.696 3.734 -27.183 1.00 90.25 139 ILE A N 1
ATOM 1158 C CA . ILE A 1 139 ? 23.375 3.160 -27.485 1.00 90.25 139 ILE A CA 1
ATOM 1159 C C . ILE A 1 139 ? 23.270 1.715 -26.981 1.00 90.25 139 ILE A C 1
ATOM 1161 O O . ILE A 1 139 ? 22.218 1.342 -26.469 1.00 90.25 139 ILE A O 1
ATOM 1165 N N . LYS A 1 140 ? 24.335 0.909 -27.075 1.00 91.06 140 LYS A N 1
ATOM 1166 C CA . LYS A 1 140 ? 24.346 -0.452 -26.510 1.00 91.06 140 LYS A CA 1
ATOM 1167 C C . LYS A 1 140 ? 24.193 -0.443 -24.988 1.00 91.06 140 LYS A C 1
ATOM 1169 O O . LYS A 1 140 ? 23.432 -1.247 -24.455 1.00 91.06 140 LYS A O 1
ATOM 1174 N N . GLU A 1 141 ? 24.877 0.470 -24.300 1.00 92.06 141 GLU A N 1
ATOM 1175 C CA . GLU A 1 141 ? 24.721 0.657 -22.852 1.00 92.06 141 GLU A CA 1
ATOM 1176 C C . GLU A 1 141 ? 23.284 1.062 -22.499 1.00 92.06 141 GLU A C 1
ATOM 1178 O O . GLU A 1 141 ? 22.659 0.416 -21.661 1.00 92.06 141 GLU A O 1
ATOM 1183 N N . GLN A 1 142 ? 22.716 2.044 -23.213 1.00 91.44 142 GLN A N 1
ATOM 1184 C CA . GLN A 1 142 ? 21.316 2.455 -23.042 1.00 91.44 142 GLN A CA 1
ATOM 1185 C C . GLN A 1 142 ? 20.342 1.286 -23.263 1.00 91.44 142 GLN A C 1
ATOM 1187 O O . GLN A 1 142 ? 19.414 1.112 -22.481 1.00 91.44 142 GLN A O 1
ATOM 1192 N N . ILE A 1 143 ? 20.546 0.463 -24.299 1.00 93.44 143 ILE A N 1
ATOM 1193 C CA . ILE A 1 143 ? 19.724 -0.731 -24.562 1.00 93.44 143 ILE A CA 1
ATOM 1194 C C . ILE A 1 143 ? 19.767 -1.684 -23.366 1.00 93.44 143 ILE A C 1
ATOM 1196 O O . ILE A 1 143 ? 18.716 -2.117 -22.896 1.00 93.44 143 ILE A O 1
ATOM 1200 N N . LYS A 1 144 ? 20.960 -1.962 -22.831 1.00 93.88 144 LYS A N 1
ATOM 1201 C CA . LYS A 1 144 ? 21.122 -2.838 -21.668 1.00 93.88 144 LYS A CA 1
ATOM 1202 C C . LYS A 1 144 ? 20.395 -2.289 -20.435 1.00 93.88 144 LYS A C 1
ATOM 1204 O O . LYS A 1 144 ? 19.691 -3.039 -19.763 1.00 93.88 144 LYS A O 1
ATOM 1209 N N . GLU A 1 145 ? 20.514 -0.991 -20.161 1.00 93.00 145 GLU A N 1
ATOM 1210 C CA . GLU A 1 145 ? 19.783 -0.335 -19.066 1.00 93.00 145 GLU A CA 1
ATOM 1211 C C . GLU A 1 145 ? 18.261 -0.448 -19.237 1.00 93.00 145 GLU A C 1
ATOM 1213 O O . GLU A 1 145 ? 17.542 -0.736 -18.279 1.00 93.00 145 GLU A O 1
ATOM 1218 N N . ILE A 1 146 ? 17.761 -0.250 -20.460 1.00 92.50 146 ILE A N 1
ATOM 1219 C CA . ILE A 1 146 ? 16.334 -0.348 -20.784 1.00 92.50 146 ILE A CA 1
ATOM 1220 C C . ILE A 1 146 ? 15.827 -1.787 -20.588 1.00 92.50 146 ILE A C 1
ATOM 1222 O O . ILE A 1 146 ? 14.752 -1.992 -20.019 1.00 92.50 146 ILE A O 1
ATOM 1226 N N . GLU A 1 147 ? 16.595 -2.794 -21.009 1.00 94.06 147 GLU A N 1
ATOM 1227 C CA . GLU A 1 147 ? 16.269 -4.209 -20.794 1.00 94.06 147 GLU A CA 1
ATOM 1228 C C . GLU A 1 147 ? 16.259 -4.588 -19.305 1.00 94.06 147 GLU A C 1
ATOM 1230 O O . GLU A 1 147 ? 15.366 -5.305 -18.843 1.00 94.06 147 GLU A O 1
ATOM 1235 N N . GLU A 1 148 ? 17.228 -4.099 -18.527 1.00 94.31 148 GLU A N 1
ATOM 1236 C CA . GLU A 1 148 ? 17.254 -4.271 -17.071 1.00 94.31 148 GLU A CA 1
ATOM 1237 C C . GLU A 1 148 ? 16.045 -3.599 -16.406 1.00 94.31 148 GLU A C 1
ATOM 1239 O O . GLU A 1 148 ? 15.431 -4.172 -15.498 1.00 94.31 148 GLU A O 1
ATOM 1244 N N . HIS A 1 149 ? 15.640 -2.426 -16.899 1.00 93.38 149 HIS A N 1
ATOM 1245 C CA . HIS A 1 149 ? 14.444 -1.737 -16.423 1.00 93.38 149 HIS A CA 1
ATOM 1246 C C . HIS A 1 149 ? 13.158 -2.506 -16.744 1.00 93.38 149 HIS A C 1
ATOM 1248 O O . HIS A 1 149 ? 12.303 -2.641 -15.870 1.00 93.38 149 HIS A O 1
ATOM 1254 N N . LEU A 1 150 ? 13.027 -3.093 -17.939 1.00 93.75 150 LEU A N 1
ATOM 1255 C CA . LEU A 1 150 ? 11.897 -3.972 -18.276 1.00 93.75 150 LEU A CA 1
ATOM 1256 C C . LEU A 1 150 ? 11.794 -5.159 -17.313 1.00 93.75 150 LEU A C 1
ATOM 1258 O O . LEU A 1 150 ? 10.719 -5.412 -16.764 1.00 93.75 150 LEU A O 1
ATOM 1262 N N . LYS A 1 151 ? 12.917 -5.830 -17.027 1.00 94.12 151 LYS A N 1
ATOM 1263 C CA . LYS A 1 151 ? 12.965 -6.924 -16.040 1.00 94.12 151 LYS A CA 1
ATOM 1264 C C . LYS A 1 151 ? 12.534 -6.450 -14.651 1.00 94.12 151 LYS A C 1
ATOM 1266 O O . LYS A 1 151 ? 11.847 -7.175 -13.929 1.00 94.12 151 LYS A O 1
ATOM 1271 N N . ARG A 1 152 ? 12.907 -5.227 -14.259 1.00 93.25 152 ARG A N 1
ATOM 1272 C CA . ARG A 1 152 ? 12.480 -4.622 -12.989 1.00 93.25 152 ARG A CA 1
ATOM 1273 C C . ARG A 1 152 ? 10.976 -4.351 -12.953 1.00 93.25 152 ARG A C 1
ATOM 1275 O O . ARG A 1 152 ? 10.356 -4.626 -11.924 1.00 93.25 152 ARG A O 1
ATOM 1282 N N . ILE A 1 153 ? 10.394 -3.851 -14.045 1.00 93.00 153 ILE A N 1
ATOM 1283 C CA . ILE A 1 153 ? 8.944 -3.639 -14.162 1.00 93.00 153 ILE A CA 1
ATOM 1284 C C . ILE A 1 153 ? 8.211 -4.978 -13.992 1.00 93.00 153 ILE A C 1
ATOM 1286 O O . ILE A 1 153 ? 7.294 -5.077 -13.181 1.00 93.00 153 ILE A O 1
ATOM 1290 N N . GLU A 1 154 ? 8.649 -6.025 -14.695 1.00 93.19 154 GLU A N 1
ATOM 1291 C CA . GLU A 1 154 ? 8.055 -7.367 -14.611 1.00 93.19 154 GLU A CA 1
ATOM 1292 C C . GLU A 1 154 ? 8.160 -7.973 -13.209 1.00 93.19 154 GLU A C 1
ATOM 1294 O O . GLU A 1 154 ? 7.177 -8.487 -12.674 1.00 93.19 154 GLU A O 1
ATOM 1299 N N . LYS A 1 155 ? 9.332 -7.865 -12.574 1.00 94.31 1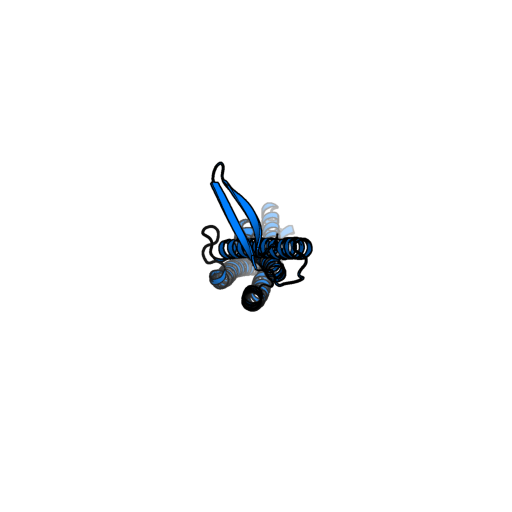55 LYS A N 1
ATOM 1300 C CA . LYS A 1 155 ? 9.528 -8.339 -11.201 1.00 94.31 155 LYS A CA 1
ATOM 1301 C C . LYS A 1 155 ? 8.617 -7.603 -10.216 1.00 94.31 155 LYS A C 1
ATOM 1303 O O . LYS A 1 155 ? 8.013 -8.237 -9.355 1.00 94.31 155 LYS A O 1
ATOM 1308 N N . THR A 1 156 ? 8.509 -6.281 -10.343 1.00 93.31 156 THR A N 1
ATOM 1309 C CA . THR A 1 156 ? 7.646 -5.464 -9.477 1.00 93.31 156 THR A CA 1
ATOM 1310 C C . THR A 1 156 ? 6.168 -5.799 -9.684 1.00 93.31 156 THR A C 1
ATOM 1312 O O . THR A 1 156 ? 5.421 -5.843 -8.712 1.00 93.31 156 THR A O 1
ATOM 1315 N N . GLU A 1 157 ? 5.741 -6.120 -10.907 1.00 92.81 157 GLU A N 1
ATOM 1316 C CA . GLU A 1 157 ? 4.371 -6.576 -11.169 1.00 92.81 157 GLU A CA 1
ATOM 1317 C C . GLU A 1 157 ? 4.056 -7.906 -10.467 1.00 92.81 157 GLU A C 1
ATOM 1319 O O . GLU A 1 157 ? 2.986 -8.051 -9.874 1.00 92.81 157 GLU A O 1
ATOM 1324 N N . ILE A 1 158 ? 4.978 -8.876 -10.496 1.00 92.62 158 ILE A N 1
ATOM 1325 C CA . ILE A 1 158 ? 4.811 -10.155 -9.783 1.00 92.62 158 ILE A CA 1
ATOM 1326 C C . ILE A 1 158 ? 4.659 -9.901 -8.280 1.00 92.62 158 ILE A C 1
ATOM 1328 O O . ILE A 1 158 ? 3.698 -10.371 -7.669 1.00 92.62 158 ILE A O 1
ATOM 1332 N N . ILE A 1 159 ? 5.560 -9.094 -7.713 1.00 92.69 159 ILE A N 1
ATOM 1333 C CA . ILE A 1 159 ? 5.535 -8.701 -6.299 1.00 92.69 159 ILE A CA 1
ATOM 1334 C C . ILE A 1 159 ? 4.207 -8.014 -5.948 1.00 92.69 159 ILE A C 1
ATOM 1336 O O . ILE A 1 159 ? 3.597 -8.329 -4.928 1.00 92.69 159 ILE A O 1
ATOM 1340 N N . TYR A 1 160 ? 3.711 -7.128 -6.813 1.00 90.94 160 TYR A N 1
ATOM 1341 C CA . TYR A 1 160 ? 2.428 -6.460 -6.620 1.00 90.94 160 TYR A CA 1
ATOM 1342 C C . TYR A 1 160 ? 1.245 -7.441 -6.633 1.00 90.94 160 TYR A C 1
ATOM 1344 O O . TYR A 1 160 ? 0.350 -7.334 -5.795 1.00 90.94 160 TYR A O 1
ATOM 1352 N N . ARG A 1 161 ? 1.234 -8.434 -7.533 1.00 89.31 161 ARG A N 1
ATOM 1353 C CA . ARG A 1 161 ? 0.177 -9.464 -7.572 1.00 89.31 161 ARG A CA 1
ATOM 1354 C C . ARG A 1 161 ? 0.151 -10.308 -6.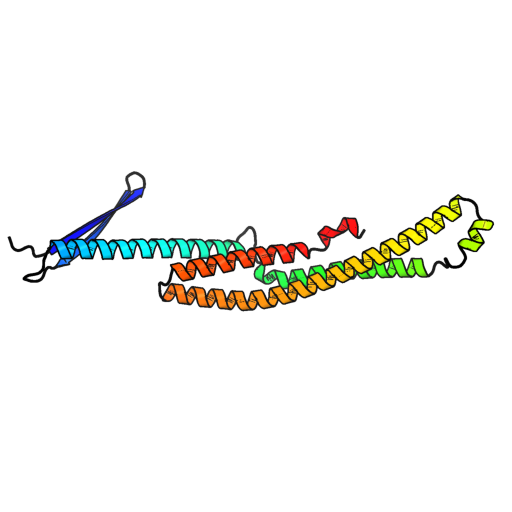296 1.00 89.31 161 ARG A C 1
ATOM 1356 O O . ARG A 1 161 ? -0.929 -10.649 -5.816 1.00 89.31 161 ARG A O 1
ATOM 1363 N N . GLU A 1 162 ? 1.316 -10.656 -5.755 1.00 91.31 162 GLU A N 1
ATOM 1364 C CA . GLU A 1 162 ? 1.428 -11.379 -4.481 1.00 91.31 162 GLU A CA 1
ATOM 1365 C C . GLU A 1 162 ? 0.983 -10.516 -3.302 1.00 91.31 162 GLU A C 1
ATOM 1367 O O . GLU A 1 162 ? 0.187 -10.960 -2.472 1.00 91.31 162 GLU A O 1
ATOM 1372 N N . PHE A 1 163 ? 1.442 -9.264 -3.267 1.00 91.31 163 PHE A N 1
ATOM 1373 C CA . PHE A 1 163 ? 1.008 -8.278 -2.288 1.00 91.31 163 PHE A CA 1
ATOM 1374 C C . PHE A 1 163 ? -0.509 -8.106 -2.303 1.00 91.31 163 PHE A C 1
ATOM 1376 O O . PHE A 1 163 ? -1.113 -8.118 -1.237 1.00 91.31 163 PHE A O 1
ATOM 1383 N N . LYS A 1 164 ? -1.132 -8.037 -3.486 1.00 88.12 164 LYS A N 1
ATOM 1384 C CA . LYS A 1 164 ? -2.581 -7.881 -3.619 1.00 88.12 164 LYS A CA 1
ATOM 1385 C C . LYS A 1 164 ? -3.362 -9.016 -2.964 1.00 88.12 164 LYS A C 1
ATOM 1387 O O . LYS A 1 164 ? -4.235 -8.774 -2.143 1.00 88.12 164 LYS A O 1
ATOM 1392 N N . LYS A 1 165 ? -2.981 -10.262 -3.254 1.00 88.56 165 LYS A N 1
ATOM 1393 C CA . LYS A 1 165 ? -3.600 -11.437 -2.618 1.00 88.56 165 LYS A CA 1
ATOM 1394 C C . LYS A 1 165 ? -3.452 -11.404 -1.099 1.00 88.56 165 LYS A C 1
ATOM 1396 O O . LYS A 1 165 ? -4.391 -11.720 -0.379 1.00 88.56 165 LYS A O 1
ATOM 1401 N N . LYS A 1 166 ? -2.260 -11.042 -0.619 1.00 91.38 166 LYS A N 1
ATOM 1402 C CA . LYS A 1 166 ? -1.982 -10.968 0.814 1.00 91.38 166 LYS A CA 1
ATOM 1403 C C . LYS A 1 166 ? -2.762 -9.845 1.497 1.00 91.38 166 LYS A C 1
ATOM 1405 O O . LYS A 1 166 ? -3.265 -10.054 2.590 1.00 91.38 166 LYS A O 1
ATOM 1410 N N . PHE A 1 167 ? -2.870 -8.690 0.854 1.00 90.69 167 PHE A N 1
ATOM 1411 C CA . PHE A 1 167 ? -3.627 -7.550 1.350 1.00 90.69 167 PHE A CA 1
ATOM 1412 C C . PHE A 1 167 ? -5.091 -7.924 1.594 1.00 90.69 167 PHE A C 1
ATOM 1414 O O . PHE A 1 167 ? -5.582 -7.702 2.693 1.00 90.69 167 PHE A O 1
ATOM 1421 N N . ASP A 1 168 ? -5.752 -8.568 0.628 1.00 87.62 168 ASP A N 1
ATOM 1422 C CA . ASP A 1 168 ? -7.153 -8.986 0.774 1.00 87.62 168 ASP A CA 1
ATOM 1423 C C . ASP A 1 168 ? -7.335 -9.940 1.974 1.00 87.62 168 ASP A C 1
ATOM 1425 O O . ASP A 1 168 ? -8.259 -9.786 2.774 1.00 87.62 168 ASP A O 1
ATOM 1429 N N . MET A 1 169 ? -6.400 -10.883 2.154 1.00 92.50 169 MET A N 1
ATOM 1430 C CA . MET A 1 169 ? -6.385 -11.790 3.309 1.00 92.50 169 MET A CA 1
ATOM 1431 C C . MET A 1 169 ? -6.146 -11.059 4.637 1.00 92.50 169 MET A C 1
ATOM 1433 O O . MET A 1 169 ? -6.793 -11.374 5.636 1.00 92.50 169 MET A O 1
ATOM 1437 N N . ASP A 1 170 ? -5.212 -10.107 4.665 1.00 93.31 170 ASP A N 1
ATOM 1438 C CA . ASP A 1 170 ? -4.860 -9.345 5.865 1.00 93.31 170 ASP A CA 1
ATOM 1439 C C . ASP A 1 170 ? -6.020 -8.402 6.270 1.00 93.31 170 ASP A C 1
ATOM 1441 O O . ASP A 1 170 ? -6.305 -8.253 7.461 1.00 93.31 170 ASP A O 1
ATOM 1445 N N . ILE A 1 171 ? -6.764 -7.835 5.308 1.00 90.94 171 ILE A N 1
ATOM 1446 C CA . ILE A 1 171 ? -7.996 -7.062 5.558 1.00 90.94 171 ILE A CA 1
ATOM 1447 C C . ILE A 1 171 ? -9.094 -7.946 6.157 1.00 90.94 171 ILE A C 1
ATOM 1449 O O . ILE A 1 171 ? -9.699 -7.575 7.166 1.00 90.94 171 ILE A O 1
ATOM 1453 N N . GLU A 1 172 ? -9.335 -9.130 5.589 1.00 92.88 172 GLU A N 1
ATOM 1454 C CA . GLU A 1 172 ? -10.331 -10.069 6.123 1.00 92.88 172 GLU A CA 1
ATOM 1455 C C . GLU A 1 172 ? -9.959 -10.531 7.543 1.00 92.88 172 GLU A C 1
ATOM 1457 O O . GLU A 1 172 ? -10.805 -10.577 8.441 1.00 92.88 172 GLU A O 1
ATOM 1462 N N . ALA A 1 173 ? -8.680 -10.837 7.779 1.00 93.56 173 ALA A N 1
ATOM 1463 C CA . ALA A 1 173 ? -8.177 -11.194 9.101 1.00 93.56 173 ALA A CA 1
ATOM 1464 C C . ALA A 1 173 ? -8.351 -10.045 10.105 1.00 93.56 173 ALA A C 1
ATOM 1466 O O . ALA A 1 173 ? -8.795 -10.278 11.230 1.00 93.56 173 ALA A O 1
ATOM 1467 N N . THR A 1 174 ? -8.070 -8.809 9.687 1.00 93.00 174 THR A N 1
ATOM 1468 C CA . THR A 1 174 ? -8.288 -7.610 10.504 1.00 93.00 174 THR A CA 1
ATOM 1469 C C . THR A 1 174 ? -9.762 -7.456 10.871 1.00 93.00 174 THR A C 1
ATOM 1471 O O . THR A 1 174 ? -10.079 -7.244 12.039 1.00 93.00 174 THR A O 1
ATOM 1474 N N . SER A 1 175 ? -10.676 -7.622 9.912 1.00 90.81 175 SER A N 1
ATOM 1475 C CA . SER A 1 175 ? -12.120 -7.544 10.159 1.00 90.81 175 SER A CA 1
ATOM 1476 C C . SER A 1 175 ? -12.576 -8.552 11.224 1.00 90.81 175 SER A C 1
ATOM 1478 O O . SER A 1 175 ? -13.265 -8.177 12.173 1.00 90.81 175 SER A O 1
ATOM 1480 N N . LYS A 1 176 ? -12.079 -9.795 11.173 1.00 95.31 176 LYS A N 1
ATOM 1481 C CA . LYS A 1 176 ? -12.350 -10.811 12.209 1.00 95.31 176 LYS A CA 1
ATOM 1482 C C . LYS A 1 176 ? -11.796 -10.430 13.585 1.00 95.31 176 LYS A C 1
ATOM 1484 O O . LYS A 1 176 ? -12.386 -10.796 14.600 1.00 95.31 176 LYS A O 1
ATOM 1489 N N . LEU A 1 177 ? -10.669 -9.716 13.650 1.00 94.38 177 LEU A N 1
ATOM 1490 C CA . LEU A 1 177 ? -10.135 -9.205 14.919 1.00 94.38 177 LEU A CA 1
ATOM 1491 C C . LEU A 1 177 ? -11.045 -8.119 15.511 1.00 94.38 177 LEU A C 1
ATOM 1493 O O . LEU A 1 177 ? -11.253 -8.116 16.723 1.00 94.38 177 LEU A O 1
ATOM 1497 N N . PHE A 1 178 ? -11.637 -7.255 14.679 1.00 89.06 178 PHE A N 1
ATOM 1498 C CA . PHE A 1 178 ? -12.641 -6.283 15.128 1.00 89.06 178 PHE A CA 1
ATOM 1499 C C . PHE A 1 178 ? -13.891 -6.962 15.696 1.00 89.06 178 PHE A C 1
ATOM 1501 O O . PHE A 1 178 ? -14.335 -6.592 16.779 1.00 89.06 178 PHE A O 1
ATOM 1508 N N . GLU A 1 179 ? -14.426 -7.987 15.025 1.00 90.06 179 GLU A N 1
ATOM 1509 C CA . GLU A 1 179 ? -15.598 -8.739 15.510 1.00 90.06 179 GLU A CA 1
ATOM 1510 C C . GLU A 1 179 ? -15.352 -9.393 16.878 1.00 90.06 179 GLU A C 1
ATOM 1512 O O . GLU A 1 179 ? -16.245 -9.458 17.723 1.00 90.06 179 GLU A O 1
ATOM 1517 N N . ARG A 1 180 ? -14.118 -9.850 17.115 1.00 93.81 180 ARG A N 1
ATOM 1518 C CA . ARG A 1 180 ? -13.681 -10.445 18.387 1.00 93.81 180 ARG A CA 1
ATOM 1519 C C . ARG A 1 180 ? -13.284 -9.419 19.445 1.00 93.81 180 ARG A C 1
ATOM 1521 O O . ARG A 1 180 ? -12.887 -9.815 20.536 1.00 93.81 180 ARG A O 1
ATOM 1528 N N . GLN A 1 181 ? -13.380 -8.125 19.135 1.00 89.81 181 GLN A N 1
ATOM 1529 C CA . GLN A 1 181 ? -12.962 -7.023 20.004 1.00 89.81 181 GLN A CA 1
ATOM 1530 C C . GLN A 1 181 ? -11.457 -7.054 20.344 1.00 89.81 181 GLN A C 1
ATOM 1532 O O . GLN A 1 181 ? -11.004 -6.477 21.331 1.00 89.81 181 GLN A O 1
ATOM 1537 N N . GLU A 1 182 ? -10.643 -7.694 19.499 1.00 93.12 182 GLU A N 1
ATOM 1538 C CA . GLU A 1 182 ? -9.184 -7.766 19.624 1.00 93.12 182 GLU A CA 1
ATOM 1539 C C . GLU A 1 182 ? -8.516 -6.514 19.011 1.00 93.12 182 GLU A C 1
ATOM 1541 O O . GLU A 1 182 ? -7.615 -6.605 18.172 1.00 93.12 182 GLU A O 1
ATOM 1546 N N . TYR A 1 183 ? -8.960 -5.321 19.423 1.00 91.94 183 TYR A N 1
ATOM 1547 C CA . TYR A 1 183 ? -8.636 -4.053 18.752 1.00 91.94 183 TYR A CA 1
ATOM 1548 C C . TYR A 1 183 ? -7.140 -3.723 18.706 1.00 91.94 183 TYR A C 1
ATOM 1550 O O . TYR A 1 183 ? -6.659 -3.227 17.692 1.00 91.94 183 TYR A O 1
ATOM 1558 N N . SER A 1 184 ? -6.369 -4.069 19.744 1.00 92.38 184 SER A N 1
ATOM 1559 C CA . SER A 1 184 ? -4.906 -3.880 19.734 1.00 92.38 184 SER A CA 1
ATOM 1560 C C . SER A 1 184 ? -4.241 -4.648 18.588 1.00 92.38 184 SER A C 1
ATOM 1562 O O . SER A 1 184 ? -3.387 -4.113 17.887 1.00 92.38 184 SER A O 1
ATOM 1564 N N . ARG A 1 185 ? -4.659 -5.900 18.359 1.00 94.69 185 ARG A N 1
ATOM 1565 C CA . ARG A 1 185 ? -4.111 -6.737 17.283 1.00 94.69 185 ARG A CA 1
ATOM 1566 C C . ARG A 1 185 ? -4.580 -6.254 15.918 1.00 94.69 185 ARG A C 1
ATOM 1568 O O . ARG A 1 185 ? -3.799 -6.277 14.969 1.00 94.69 185 ARG A O 1
ATOM 1575 N N . ALA A 1 186 ? -5.832 -5.806 15.826 1.00 94.25 186 ALA A N 1
ATOM 1576 C CA . ALA A 1 186 ? -6.363 -5.202 14.610 1.00 94.25 186 ALA A CA 1
ATOM 1577 C C . ALA A 1 186 ? -5.562 -3.944 14.228 1.00 94.25 186 ALA A C 1
ATOM 1579 O O . ALA A 1 186 ? -5.121 -3.827 13.088 1.00 94.25 186 ALA A O 1
ATOM 1580 N N . ARG A 1 187 ? -5.278 -3.062 15.197 1.00 94.81 187 ARG A N 1
ATOM 1581 C CA . ARG A 1 187 ? -4.449 -1.859 15.018 1.00 94.81 187 ARG A CA 1
ATOM 1582 C C . ARG A 1 187 ? -3.054 -2.195 14.483 1.00 94.81 187 ARG A C 1
ATOM 1584 O O . ARG A 1 187 ? -2.639 -1.637 13.475 1.00 94.81 187 ARG A O 1
ATOM 1591 N N . GLU A 1 188 ? -2.350 -3.133 15.117 1.00 94.94 188 GLU A N 1
ATOM 1592 C CA . GLU A 1 188 ? -1.012 -3.575 14.682 1.00 94.94 188 GLU A CA 1
ATOM 1593 C C . GLU A 1 188 ? -1.019 -4.243 13.297 1.00 94.94 188 GLU A C 1
ATOM 1595 O O . GLU A 1 188 ? -0.030 -4.211 12.561 1.00 94.94 188 GLU A O 1
ATOM 1600 N N . MET A 1 189 ? -2.108 -4.923 12.932 1.00 95.12 189 MET A N 1
ATOM 1601 C CA . MET A 1 189 ? -2.259 -5.494 11.595 1.00 95.12 189 MET A CA 1
ATOM 1602 C C . MET A 1 189 ? -2.465 -4.391 10.552 1.00 95.12 189 MET A C 1
ATOM 1604 O O . MET A 1 189 ? -1.756 -4.394 9.549 1.00 95.12 189 MET A O 1
ATOM 1608 N N . LEU A 1 190 ? -3.339 -3.418 10.825 1.00 94.69 190 LEU A N 1
ATOM 1609 C CA . LEU A 1 190 ? -3.576 -2.263 9.953 1.00 94.69 190 LEU A CA 1
ATOM 1610 C C . LEU A 1 190 ? -2.317 -1.428 9.728 1.00 94.69 190 LEU A C 1
ATOM 1612 O O . LEU A 1 190 ? -2.014 -1.089 8.589 1.00 94.69 190 LEU A O 1
ATOM 1616 N N . GLU A 1 191 ? -1.549 -1.155 10.780 1.00 94.56 191 GLU A N 1
ATOM 1617 C CA . GLU A 1 191 ? -0.291 -0.409 10.681 1.00 94.56 191 GLU A CA 1
ATOM 1618 C C . GLU A 1 191 ? 0.702 -1.095 9.729 1.00 94.56 191 GLU A C 1
ATOM 1620 O O . GLU A 1 191 ? 1.218 -0.471 8.804 1.00 94.56 191 GLU A O 1
ATOM 1625 N N . ARG A 1 192 ? 0.862 -2.418 9.846 1.00 94.19 192 ARG A N 1
ATOM 1626 C CA . ARG A 1 192 ? 1.709 -3.199 8.927 1.00 94.19 192 ARG A CA 1
ATOM 1627 C C . ARG A 1 192 ? 1.180 -3.229 7.492 1.00 94.19 192 ARG A C 1
ATOM 1629 O O . ARG A 1 192 ? 1.969 -3.328 6.551 1.00 94.19 192 ARG A O 1
ATOM 1636 N N . ILE A 1 193 ? -0.141 -3.217 7.306 1.00 92.81 193 ILE A N 1
ATOM 1637 C CA . ILE A 1 193 ? -0.757 -3.145 5.973 1.00 92.81 193 ILE A CA 1
ATOM 1638 C C . ILE A 1 193 ? -0.454 -1.785 5.335 1.00 92.81 193 ILE A C 1
ATOM 1640 O O . ILE A 1 193 ? -0.079 -1.735 4.160 1.00 92.81 193 ILE A O 1
ATOM 1644 N N . ILE A 1 194 ? -0.575 -0.701 6.104 1.00 91.12 194 ILE A N 1
ATOM 1645 C CA . ILE A 1 194 ? -0.273 0.666 5.667 1.00 91.12 194 ILE A CA 1
ATOM 1646 C C . ILE A 1 194 ? 1.184 0.769 5.212 1.00 91.12 194 ILE A C 1
ATOM 1648 O O . ILE A 1 194 ? 1.424 1.107 4.053 1.00 91.12 194 ILE A O 1
ATOM 1652 N N . GLU A 1 195 ? 2.138 0.375 6.060 1.00 92.25 195 GLU A N 1
ATOM 1653 C CA . GLU A 1 195 ? 3.575 0.422 5.745 1.00 92.25 195 GLU A CA 1
ATOM 1654 C C . GLU A 1 195 ? 3.889 -0.278 4.415 1.00 92.25 195 GLU A C 1
ATOM 1656 O O . GLU A 1 195 ? 4.521 0.285 3.519 1.00 92.25 195 GLU A O 1
ATOM 1661 N N . LYS A 1 196 ? 3.369 -1.495 4.225 1.00 91.50 196 LYS A N 1
ATOM 1662 C CA . LYS A 1 196 ? 3.588 -2.253 2.985 1.00 91.50 196 LYS A CA 1
ATOM 1663 C C . LYS A 1 196 ? 2.925 -1.627 1.769 1.00 91.50 196 LYS A C 1
ATOM 1665 O O . LYS A 1 196 ? 3.446 -1.746 0.659 1.00 91.50 196 LYS A O 1
ATOM 1670 N N . THR A 1 197 ? 1.772 -0.993 1.953 1.00 89.50 197 THR A N 1
ATOM 1671 C CA . THR A 1 197 ? 1.078 -0.286 0.874 1.00 89.50 197 THR A CA 1
ATOM 1672 C C . THR A 1 197 ? 1.925 0.886 0.382 1.00 89.50 197 THR A C 1
ATOM 1674 O O . THR A 1 197 ? 2.079 1.073 -0.828 1.00 89.50 197 THR A O 1
ATOM 1677 N N . GLU A 1 198 ? 2.547 1.629 1.297 1.00 88.81 198 GLU A N 1
ATOM 1678 C CA . GLU A 1 198 ? 3.461 2.721 0.961 1.00 88.81 198 GLU A CA 1
ATOM 1679 C C . GLU A 1 198 ? 4.752 2.229 0.292 1.00 88.81 198 GLU A C 1
ATOM 1681 O O . GLU A 1 198 ? 5.165 2.780 -0.736 1.00 88.81 198 GLU A O 1
ATOM 1686 N N . GLU A 1 199 ? 5.367 1.164 0.818 1.00 91.06 199 GLU A N 1
ATOM 1687 C CA . GLU A 1 199 ? 6.543 0.527 0.212 1.00 91.06 199 GLU A CA 1
ATOM 1688 C C . GLU A 1 199 ? 6.259 0.098 -1.231 1.00 91.06 199 GLU A C 1
ATOM 1690 O O . GLU A 1 199 ? 7.001 0.449 -2.157 1.00 91.06 199 GLU A O 1
ATOM 1695 N N . MET A 1 200 ? 5.137 -0.596 -1.442 1.00 90.06 200 MET A N 1
ATOM 1696 C CA . MET A 1 200 ? 4.702 -1.038 -2.763 1.00 90.06 200 MET A CA 1
ATOM 1697 C C . MET A 1 200 ? 4.486 0.151 -3.698 1.00 90.06 200 MET A C 1
ATOM 1699 O O . MET A 1 200 ? 4.942 0.153 -4.844 1.00 90.06 200 MET A O 1
ATOM 1703 N N . HIS A 1 201 ? 3.841 1.206 -3.203 1.00 86.62 201 HIS A N 1
ATOM 1704 C CA . HIS A 1 201 ? 3.613 2.414 -3.979 1.00 86.62 201 HIS A CA 1
ATOM 1705 C C . HIS A 1 201 ? 4.926 3.061 -4.453 1.00 86.62 201 HIS A C 1
ATOM 1707 O O . HIS A 1 201 ? 5.036 3.502 -5.606 1.00 86.62 201 HIS A O 1
ATOM 1713 N N . LYS A 1 202 ? 5.941 3.095 -3.585 1.00 87.88 202 LYS A N 1
ATOM 1714 C CA . LYS A 1 202 ? 7.269 3.619 -3.915 1.00 87.88 202 LYS A CA 1
ATOM 1715 C C . LYS A 1 202 ? 7.958 2.775 -4.989 1.00 87.88 202 LYS A C 1
ATOM 1717 O O . LYS A 1 202 ? 8.428 3.343 -5.977 1.00 87.88 202 LYS A O 1
ATOM 1722 N N . MET A 1 203 ? 7.937 1.447 -4.859 1.00 90.19 203 MET A N 1
ATOM 1723 C CA . MET A 1 203 ? 8.508 0.527 -5.853 1.00 90.19 203 MET A CA 1
ATOM 1724 C C . MET A 1 203 ? 7.872 0.705 -7.239 1.00 90.19 203 MET A C 1
ATOM 1726 O O . MET A 1 203 ? 8.570 0.787 -8.252 1.00 90.19 203 MET A O 1
ATOM 1730 N N . ILE A 1 204 ? 6.545 0.844 -7.297 1.00 88.50 204 ILE A N 1
ATOM 1731 C CA . ILE A 1 204 ? 5.827 1.067 -8.560 1.00 88.50 204 ILE A CA 1
ATOM 1732 C C . ILE A 1 204 ? 6.214 2.416 -9.179 1.00 88.50 204 ILE A C 1
ATOM 1734 O O . ILE A 1 204 ? 6.457 2.509 -10.382 1.00 88.50 204 ILE A O 1
ATOM 1738 N N . LYS A 1 205 ? 6.340 3.476 -8.373 1.00 85.19 205 LYS A N 1
ATOM 1739 C CA . LYS A 1 205 ? 6.808 4.789 -8.851 1.00 85.19 205 LYS A CA 1
ATOM 1740 C C . LYS A 1 205 ? 8.239 4.757 -9.384 1.00 85.19 205 LYS A C 1
ATOM 1742 O O . LYS A 1 205 ? 8.588 5.570 -10.239 1.00 85.19 205 LYS A O 1
ATOM 1747 N N . GLU A 1 206 ? 9.107 3.896 -8.867 1.00 87.31 206 GLU A N 1
ATOM 1748 C CA . GLU A 1 206 ? 10.474 3.700 -9.376 1.00 87.31 206 GLU A CA 1
ATOM 1749 C C . GLU A 1 206 ? 10.505 3.026 -10.750 1.00 87.31 206 GLU A C 1
ATOM 1751 O O . GLU A 1 206 ? 11.437 3.252 -11.513 1.00 87.31 206 GLU A O 1
ATOM 1756 N N . CYS A 1 207 ? 9.445 2.308 -11.116 1.00 88.62 207 CYS A N 1
ATOM 1757 C CA . CYS A 1 207 ? 9.306 1.676 -12.423 1.00 88.62 207 CYS A CA 1
ATOM 1758 C C . CYS A 1 207 ? 8.883 2.638 -13.552 1.00 88.62 207 CYS A C 1
ATOM 1760 O O . CYS A 1 207 ? 8.875 2.234 -14.714 1.00 88.62 207 CYS A O 1
ATOM 1762 N N . ASN A 1 208 ? 8.546 3.898 -13.250 1.00 88.00 208 ASN A N 1
ATOM 1763 C CA . ASN A 1 208 ? 8.061 4.849 -14.253 1.00 88.00 208 ASN A CA 1
ATOM 1764 C C . ASN A 1 208 ? 9.166 5.229 -15.269 1.00 88.00 208 ASN A C 1
ATOM 1766 O O . ASN A 1 208 ? 10.151 5.859 -14.868 1.00 88.00 208 ASN A O 1
ATOM 1770 N N . PRO A 1 209 ? 8.997 4.929 -16.573 1.00 84.06 209 PRO A N 1
ATOM 1771 C CA . PRO A 1 209 ? 9.996 5.228 -17.598 1.00 84.06 209 PRO A CA 1
ATOM 1772 C C . PRO A 1 209 ? 10.239 6.725 -17.826 1.00 84.06 209 PRO A C 1
ATOM 1774 O O . PRO A 1 209 ? 11.327 7.099 -18.251 1.00 84.06 209 PRO A O 1
ATOM 1777 N N . GLU A 1 210 ? 9.291 7.606 -17.489 1.00 84.06 210 GLU A N 1
ATOM 1778 C CA . GLU A 1 210 ? 9.467 9.062 -17.634 1.00 84.06 210 GLU A CA 1
ATOM 1779 C C . GLU A 1 210 ? 10.622 9.605 -16.778 1.00 84.06 210 GLU A C 1
ATOM 1781 O O . GLU A 1 210 ? 11.208 10.635 -17.107 1.00 84.06 210 GLU A O 1
ATOM 1786 N N . LYS A 1 211 ? 11.008 8.897 -15.706 1.00 84.06 211 LYS A N 1
ATOM 1787 C CA . LYS A 1 211 ? 12.189 9.247 -14.898 1.00 84.06 211 LYS A CA 1
ATOM 1788 C C . LYS A 1 211 ? 13.492 9.197 -15.698 1.00 84.06 211 LYS A C 1
ATOM 1790 O O . LYS A 1 211 ? 14.435 9.905 -15.361 1.00 84.06 211 LYS A O 1
ATOM 1795 N N . TYR A 1 212 ? 13.523 8.392 -16.754 1.00 79.94 212 TYR A N 1
ATOM 1796 C CA . TYR A 1 212 ? 14.694 8.142 -17.590 1.00 79.94 212 TYR A CA 1
ATOM 1797 C C . TYR A 1 212 ? 14.618 8.865 -18.936 1.00 79.94 212 TYR A C 1
ATOM 1799 O O . TYR A 1 212 ? 15.468 8.677 -19.803 1.00 79.94 212 TYR A O 1
ATOM 1807 N N . LYS A 1 213 ? 13.615 9.735 -19.113 1.00 73.69 213 LYS A N 1
ATOM 1808 C CA . LYS A 1 213 ? 13.368 10.455 -20.364 1.00 73.69 213 LYS A CA 1
ATOM 1809 C C . LYS A 1 213 ? 14.612 11.173 -20.891 1.00 73.69 213 LYS A C 1
ATOM 1811 O O . LYS A 1 213 ? 14.858 11.135 -22.084 1.00 73.69 213 LYS A O 1
ATOM 1816 N N . TYR A 1 214 ? 15.410 11.780 -20.014 1.00 71.19 214 TYR A N 1
ATOM 1817 C CA . TYR A 1 214 ? 16.618 12.512 -20.409 1.00 71.19 214 TYR A CA 1
ATOM 1818 C C . TYR A 1 214 ? 17.877 11.640 -20.508 1.00 71.19 214 TYR A C 1
ATOM 1820 O O . TYR A 1 214 ? 18.809 12.015 -21.209 1.00 71.19 214 TYR A O 1
ATOM 1828 N N . SER A 1 215 ? 17.936 10.500 -19.811 1.00 72.62 215 SER A N 1
ATOM 1829 C CA . SER A 1 215 ? 19.087 9.586 -19.883 1.00 72.62 215 SER A CA 1
ATOM 1830 C C . SER A 1 215 ? 19.019 8.675 -21.107 1.00 72.62 215 SER A C 1
ATOM 1832 O O . SER A 1 215 ? 20.054 8.239 -21.612 1.00 72.62 215 SER A O 1
ATOM 1834 N N . TRP A 1 216 ? 17.804 8.397 -21.587 1.00 73.38 216 TRP A N 1
ATOM 1835 C CA . TRP A 1 216 ? 17.546 7.529 -22.732 1.00 73.38 216 TRP A CA 1
ATOM 1836 C C . TRP A 1 216 ? 17.176 8.272 -24.013 1.00 73.38 216 TRP A C 1
ATOM 1838 O O . TRP A 1 216 ? 17.080 7.623 -25.047 1.00 73.38 216 TRP A O 1
ATOM 1848 N N . GLN A 1 217 ? 17.000 9.594 -24.005 1.00 60.47 217 GLN A N 1
ATOM 1849 C CA . GLN A 1 217 ? 16.972 10.389 -25.241 1.00 60.47 217 GLN A CA 1
ATOM 1850 C C . GLN A 1 217 ? 18.403 10.631 -25.721 1.00 60.47 217 GLN A C 1
ATOM 1852 O O . GLN A 1 217 ? 18.702 10.149 -26.839 1.00 60.47 217 GLN A O 1
#

pLDDT: mean 83.19, std 12.09, range [40.38, 95.31]

Radius of gyration: 34.21 Å; chains: 1; bounding box: 75×36×103 Å

Secondary structure (DSSP, 8-state):
----EEEEEEEEEEETTEEEEEEEEEEPPTT--HHHHHHHHHHHHHHHHHHHHHHHHHHHHHHHHHHHHHSTTSTTHHHHHHHHHHHHHHHHHHHHHHHHHHHHHHHTS--TTHHHHTTTS-HHHHHHHHHHHHHHHHHHHHHHHHHHHHHHHHHHHHHHHHHHHHHHHHHHHHHHHHHTT-HHHHHHHHHHHHHHHHHHHHHHHHT-GGGGHHHH-

Foldseek 3Di:
DPDFKDKDWDWDDPDVVDIDIDIDMDTDDPPDDNVVVVVVVVVVVVVVVVLVVLQVLLVVLVVVVCCLQDNPVHHHCLPCLVVLLVVLLVVLVVLLVVLVVVLVVLVVPPLVCLVVCVVPDDPVVNVVSVVSVVVNVLSVVLNVVSVVLNVLSVVLVVVSVVLSVVLVVLVVVLVVCVVVSVSNVSSVSSVVNVVVSVVSVVSSVVSHCVVCVPVSD

Sequence (217 aa):
MKVSRVSVRRIYNLRQYESLHVEFSVELEEGENPSAIVLKLHQEIWEMEKTIGLFEEAKNKYDELIDLVEGQRYRSRYSEYVDLFHEYKEKTKKILDEKLKTLGCLEKIDMTNIEALTACMEEYNIKTLQDLVGRKEKIKEQIKEIEEHLKRIEKTEIIYREFKKKFDMDIEATSKLFERQEYSRAREMLERIIEKTEEMHKMIKECNPEKYKYSWQ